Protein AF-A0A957PKK2-F1 (afdb_monomer_lite)

Radius of gyration: 27.68 Å; chains: 1; bounding box: 103×82×64 Å

Structure (mmCIF, N/CA/C/O backbone):
data_AF-A0A957PKK2-F1
#
_entry.id   AF-A0A957PKK2-F1
#
loop_
_atom_site.group_PDB
_atom_site.id
_atom_site.type_symbol
_atom_site.label_atom_id
_atom_site.label_alt_id
_atom_site.label_comp_id
_atom_site.label_asym_id
_atom_site.label_entity_id
_atom_site.label_seq_id
_atom_site.pdbx_PDB_ins_code
_atom_site.Cartn_x
_atom_site.Cartn_y
_atom_site.Cartn_z
_atom_site.occupancy
_atom_site.B_iso_or_equiv
_atom_site.auth_seq_id
_atom_site.auth_comp_id
_atom_site.auth_asym_id
_atom_site.auth_atom_id
_atom_site.pdbx_PDB_model_num
ATOM 1 N N . MET A 1 1 ? 55.048 -61.280 11.604 1.00 35.53 1 MET A N 1
ATOM 2 C CA . MET A 1 1 ? 55.228 -60.984 10.169 1.00 35.53 1 MET A CA 1
ATOM 3 C C . MET A 1 1 ? 54.405 -59.744 9.847 1.00 35.53 1 MET A C 1
ATOM 5 O O . MET A 1 1 ? 53.198 -59.834 9.978 1.00 35.53 1 MET A O 1
ATOM 9 N N . HIS A 1 2 ? 55.109 -58.644 9.532 1.00 32.00 2 HIS A N 1
ATOM 10 C CA . HIS A 1 2 ? 54.761 -57.448 8.727 1.00 32.00 2 HIS A CA 1
ATOM 11 C C . HIS A 1 2 ? 53.426 -56.716 9.012 1.00 32.00 2 HIS A C 1
ATOM 13 O O . HIS A 1 2 ? 52.369 -57.309 8.870 1.00 32.00 2 HIS A O 1
ATOM 19 N N . SER A 1 3 ? 53.391 -55.484 9.541 1.00 28.92 3 SER A N 1
ATOM 20 C CA . SER A 1 3 ? 53.884 -54.161 9.063 1.00 28.92 3 SER A CA 1
ATOM 21 C C . SER A 1 3 ? 52.891 -53.385 8.172 1.00 28.92 3 SER A C 1
ATOM 23 O O . SER A 1 3 ? 52.389 -53.912 7.189 1.00 28.92 3 SER A O 1
ATOM 25 N N . LEU A 1 4 ? 52.682 -52.121 8.578 1.00 31.67 4 LEU A N 1
ATOM 26 C CA . LEU A 1 4 ? 52.054 -50.933 7.959 1.00 31.67 4 LEU A CA 1
ATOM 27 C C . LEU A 1 4 ? 52.002 -50.851 6.414 1.00 31.67 4 LEU A C 1
ATOM 29 O O . LEU A 1 4 ? 52.986 -51.202 5.773 1.00 31.67 4 LEU A O 1
ATOM 33 N N . LEU A 1 5 ? 50.990 -50.155 5.855 1.00 26.16 5 LEU A N 1
ATOM 34 C CA . LEU A 1 5 ? 51.146 -48.779 5.315 1.00 26.16 5 LEU A CA 1
ATOM 35 C C . LEU A 1 5 ? 49.818 -48.108 4.881 1.00 26.16 5 LEU A C 1
ATOM 37 O O . LEU A 1 5 ? 48.880 -48.760 4.437 1.00 26.16 5 LEU A O 1
ATOM 41 N N . ILE A 1 6 ? 49.803 -46.779 5.013 1.00 37.84 6 ILE A N 1
ATOM 42 C CA . ILE A 1 6 ? 48.786 -45.786 4.621 1.00 37.84 6 ILE A CA 1
ATOM 43 C C . ILE A 1 6 ? 48.971 -45.390 3.143 1.00 37.84 6 ILE A C 1
ATOM 45 O O . ILE A 1 6 ? 50.116 -45.240 2.723 1.00 37.84 6 ILE A O 1
ATOM 49 N N . ALA A 1 7 ? 47.887 -45.093 2.407 1.00 28.16 7 ALA A N 1
ATOM 50 C CA . ALA A 1 7 ? 47.898 -44.110 1.310 1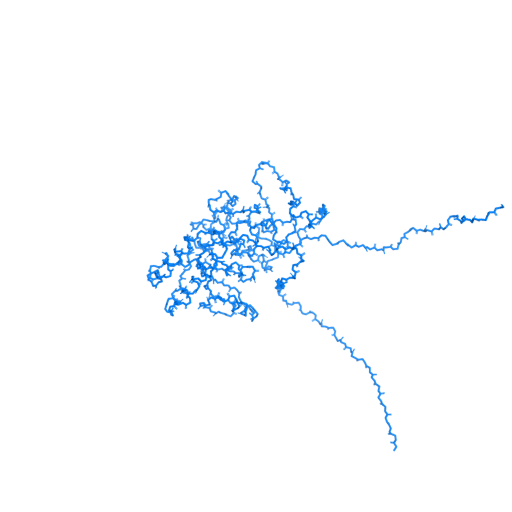.00 28.16 7 ALA A CA 1
ATOM 51 C C . ALA A 1 7 ? 46.483 -43.575 0.985 1.00 28.16 7 ALA A C 1
ATOM 53 O O . ALA A 1 7 ? 45.563 -44.343 0.713 1.00 28.16 7 ALA A O 1
ATOM 54 N N . SER A 1 8 ? 46.344 -42.247 1.024 1.00 29.45 8 SER A N 1
ATOM 55 C CA . SER A 1 8 ? 45.223 -41.414 0.553 1.00 29.45 8 SER A CA 1
ATOM 56 C C . SER A 1 8 ? 44.904 -41.607 -0.939 1.00 29.45 8 SER A C 1
ATOM 58 O O . SER A 1 8 ? 45.832 -41.936 -1.668 1.00 29.45 8 SER A O 1
ATOM 60 N N . LEU A 1 9 ? 43.673 -41.299 -1.405 1.00 28.12 9 LEU A N 1
ATOM 61 C CA . LEU A 1 9 ? 43.365 -40.217 -2.381 1.00 28.12 9 LEU A CA 1
ATOM 62 C C . LEU A 1 9 ? 41.889 -40.204 -2.878 1.00 28.12 9 LEU A C 1
ATOM 64 O O . LEU A 1 9 ? 41.298 -41.250 -3.116 1.00 28.12 9 LEU A O 1
ATOM 68 N N . LEU A 1 10 ? 41.405 -38.976 -3.135 1.00 29.47 10 LEU A N 1
ATOM 69 C CA . LEU A 1 10 ? 40.273 -38.507 -3.969 1.00 29.47 10 LEU A CA 1
ATOM 70 C C . LEU A 1 10 ? 38.814 -38.654 -3.486 1.00 29.47 10 LEU A C 1
ATOM 72 O O . LEU A 1 10 ? 38.112 -39.616 -3.784 1.00 29.47 10 LEU A O 1
ATOM 76 N N . LEU A 1 11 ? 38.322 -37.560 -2.888 1.00 34.09 11 LEU A N 1
ATOM 77 C CA . LEU A 1 11 ? 36.929 -37.117 -2.993 1.00 34.09 11 LEU A CA 1
ATOM 78 C C . LEU A 1 11 ? 36.632 -36.691 -4.442 1.00 34.09 11 LEU A C 1
ATOM 80 O O . LEU A 1 11 ? 37.219 -35.729 -4.933 1.00 34.09 11 LEU A O 1
ATOM 84 N N . GLY A 1 12 ? 35.702 -37.383 -5.098 1.00 29.92 12 GLY A N 1
ATOM 85 C CA . GLY A 1 12 ? 35.006 -36.892 -6.286 1.00 29.92 12 GLY A CA 1
ATOM 86 C C . GLY A 1 12 ? 33.623 -36.393 -5.879 1.00 29.92 12 GLY A C 1
ATOM 87 O O . GLY A 1 12 ? 32.796 -37.177 -5.418 1.00 29.92 12 GLY A O 1
ATOM 88 N N . VAL A 1 13 ? 33.390 -35.090 -6.011 1.00 35.25 13 VAL A N 1
ATOM 89 C CA . VAL A 1 13 ? 32.077 -34.460 -5.832 1.00 35.25 13 VAL A CA 1
ATOM 90 C C . VAL A 1 13 ? 31.257 -34.734 -7.095 1.00 35.25 13 VAL A C 1
ATOM 92 O O . VAL A 1 13 ? 31.684 -34.388 -8.194 1.00 35.25 13 VAL A O 1
ATOM 95 N N . LEU A 1 14 ? 30.101 -35.386 -6.951 1.00 33.25 14 LEU A N 1
ATOM 96 C CA . LEU A 1 14 ? 29.097 -35.473 -8.015 1.00 33.25 14 LEU A CA 1
ATOM 97 C C . LEU A 1 14 ? 28.474 -34.078 -8.213 1.00 33.25 14 LEU A C 1
ATOM 99 O O . LEU A 1 14 ? 28.155 -33.433 -7.212 1.00 33.25 14 LEU A O 1
ATOM 103 N N . PRO A 1 15 ? 28.288 -33.591 -9.454 1.00 32.66 15 PRO A N 1
ATOM 104 C CA . PRO A 1 15 ? 27.630 -32.310 -9.677 1.00 32.66 15 PRO A CA 1
ATOM 105 C C . PRO A 1 15 ? 26.156 -32.406 -9.249 1.00 32.66 15 PRO A C 1
ATOM 107 O O . PRO A 1 15 ? 25.509 -33.417 -9.545 1.00 32.66 15 PRO A O 1
ATOM 110 N N . PRO A 1 16 ? 25.593 -31.390 -8.572 1.00 35.94 16 PRO A N 1
ATOM 111 C CA . PRO A 1 16 ? 24.165 -31.355 -8.324 1.00 35.94 16 PRO A CA 1
ATOM 112 C C . PRO A 1 16 ? 23.438 -31.173 -9.659 1.00 35.94 16 PRO A C 1
ATOM 114 O O . PRO A 1 16 ? 23.636 -30.200 -10.384 1.00 35.94 16 PRO A O 1
ATOM 117 N N . THR A 1 17 ? 22.593 -32.143 -9.987 1.00 28.83 17 THR A N 1
ATOM 118 C CA . THR A 1 17 ? 21.529 -32.008 -10.978 1.00 28.83 17 THR A CA 1
ATOM 119 C C . THR A 1 17 ? 20.643 -30.825 -10.592 1.00 28.83 17 THR A C 1
ATOM 121 O O . THR A 1 17 ? 19.978 -30.880 -9.557 1.00 28.83 17 THR A O 1
ATOM 124 N N . LEU A 1 18 ? 20.639 -29.770 -11.412 1.00 27.19 18 LEU A N 1
ATOM 125 C CA . LEU A 1 18 ? 19.700 -28.656 -11.302 1.00 27.19 18 LEU A CA 1
ATOM 126 C C . LEU A 1 18 ? 18.281 -29.188 -11.556 1.00 27.19 18 LEU A C 1
ATOM 128 O O . LEU A 1 18 ? 17.918 -29.488 -12.693 1.00 27.19 18 LEU A O 1
ATOM 132 N N . TYR A 1 19 ? 17.479 -29.308 -10.501 1.00 27.25 19 TYR A N 1
ATOM 133 C CA . TYR A 1 19 ? 16.029 -29.280 -10.641 1.00 27.25 19 TYR A CA 1
ATOM 134 C C . TYR A 1 19 ? 15.617 -27.809 -10.651 1.00 27.25 19 TYR A C 1
ATOM 136 O O . TYR A 1 19 ? 15.718 -27.123 -9.640 1.00 27.25 19 TYR A O 1
ATOM 144 N N . ALA A 1 20 ? 15.209 -27.324 -11.821 1.00 34.00 20 ALA A N 1
ATOM 145 C CA . ALA A 1 20 ? 14.612 -26.010 -11.991 1.00 34.00 20 ALA A CA 1
ATOM 146 C C . ALA A 1 20 ? 13.166 -26.039 -11.478 1.00 34.00 20 ALA A C 1
ATOM 148 O O . ALA A 1 20 ? 12.235 -26.344 -12.218 1.00 34.00 20 ALA A O 1
ATOM 149 N N . GLN A 1 21 ? 12.997 -25.749 -10.198 1.00 39.12 21 GLN A N 1
ATOM 150 C CA . GLN A 1 21 ? 11.814 -25.110 -9.639 1.00 39.12 21 GLN A CA 1
ATOM 151 C C . GLN A 1 21 ? 12.339 -24.262 -8.498 1.00 39.12 21 GLN A C 1
ATOM 153 O O . GLN A 1 21 ? 12.939 -24.827 -7.599 1.00 39.12 21 GLN A O 1
ATOM 158 N N . ASP A 1 22 ? 12.204 -22.945 -8.601 1.00 31.62 22 ASP A N 1
ATOM 159 C CA . ASP A 1 22 ? 11.946 -22.060 -7.469 1.00 31.62 22 ASP A CA 1
ATOM 160 C C . ASP A 1 22 ? 11.809 -20.641 -8.016 1.00 31.62 22 ASP A C 1
ATOM 162 O O . ASP A 1 22 ? 12.650 -20.160 -8.780 1.00 31.62 22 ASP A O 1
ATOM 166 N N . SER A 1 23 ? 10.692 -20.002 -7.672 1.00 32.59 23 SER A N 1
ATOM 167 C CA . SER A 1 23 ? 10.454 -18.582 -7.887 1.00 32.59 23 SER A CA 1
ATOM 168 C C . SER A 1 23 ? 11.692 -17.807 -7.448 1.00 32.59 23 SER A C 1
ATOM 170 O O . SER A 1 23 ? 12.160 -17.975 -6.320 1.00 32.59 23 SER A O 1
ATOM 172 N N . ILE A 1 24 ? 12.243 -16.990 -8.346 1.00 33.03 24 ILE A N 1
ATOM 173 C CA . ILE A 1 24 ? 13.384 -16.129 -8.047 1.00 33.03 24 ILE A CA 1
ATOM 174 C C . ILE A 1 24 ? 12.881 -15.069 -7.064 1.00 33.03 24 ILE A C 1
ATOM 176 O O . ILE A 1 24 ? 12.377 -14.020 -7.452 1.00 33.03 24 ILE A O 1
ATOM 180 N N . TYR A 1 25 ? 12.963 -15.373 -5.771 1.00 39.34 25 TYR A N 1
ATOM 181 C CA . TYR A 1 25 ? 12.842 -14.369 -4.731 1.00 39.34 25 TYR A CA 1
ATOM 182 C C . TYR A 1 25 ? 14.097 -13.511 -4.811 1.00 39.34 25 TYR A C 1
ATOM 184 O O . TYR A 1 25 ? 15.204 -13.998 -4.561 1.00 39.34 25 TYR A O 1
ATOM 192 N N . LEU A 1 26 ? 13.917 -12.242 -5.181 1.00 37.19 26 LEU A N 1
ATOM 193 C CA . LEU A 1 26 ? 14.954 -11.230 -5.031 1.00 37.19 26 LEU A CA 1
ATOM 194 C C . LEU A 1 26 ? 15.479 -11.316 -3.588 1.00 37.19 26 LEU A C 1
ATOM 196 O O . LEU A 1 26 ? 14.674 -11.345 -2.647 1.00 37.19 26 LEU A O 1
ATOM 200 N N . PRO A 1 27 ? 16.802 -11.444 -3.383 1.00 30.73 27 PRO A N 1
ATOM 201 C CA . PRO A 1 27 ? 17.352 -11.472 -2.042 1.00 30.73 27 PRO A CA 1
ATOM 202 C C . PRO A 1 27 ? 16.942 -10.192 -1.318 1.00 30.73 27 PRO A C 1
ATOM 204 O O . PRO A 1 27 ? 16.875 -9.118 -1.915 1.00 30.73 27 PRO A O 1
ATOM 207 N N . LEU A 1 28 ? 16.681 -10.324 -0.016 1.00 33.22 28 LEU A N 1
ATOM 208 C CA . LEU A 1 28 ? 16.534 -9.196 0.894 1.00 33.22 28 LEU A CA 1
ATOM 209 C C . LEU A 1 28 ? 17.626 -8.172 0.554 1.00 33.22 28 LEU A C 1
ATOM 211 O O . LEU A 1 28 ? 18.804 -8.547 0.546 1.00 33.22 28 LEU A O 1
ATOM 215 N N . ILE A 1 29 ? 17.256 -6.915 0.289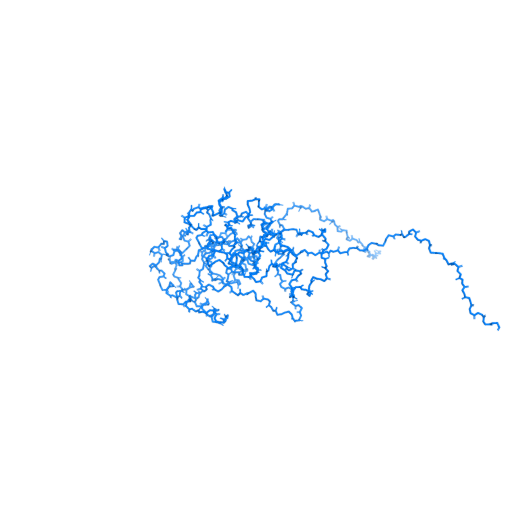 1.00 35.66 29 ILE A N 1
ATOM 216 C CA . ILE A 1 29 ? 18.213 -5.807 0.215 1.00 35.66 29 ILE A CA 1
ATOM 217 C C . ILE A 1 29 ? 18.796 -5.662 1.626 1.00 35.66 29 ILE A C 1
ATOM 219 O O . ILE A 1 29 ? 18.345 -4.873 2.453 1.00 35.66 29 ILE A O 1
ATOM 223 N N . SER A 1 30 ? 19.773 -6.509 1.948 1.00 29.23 30 SER A N 1
ATOM 224 C CA . SER A 1 30 ? 20.693 -6.295 3.046 1.00 29.23 30 SER A CA 1
ATOM 225 C C . SER A 1 30 ? 21.423 -5.033 2.655 1.00 29.23 30 SER A C 1
ATOM 227 O O . SER A 1 30 ? 22.260 -5.096 1.758 1.00 29.23 30 SER A O 1
ATOM 229 N N . GLY A 1 31 ? 21.059 -3.909 3.276 1.00 31.20 31 GLY A N 1
ATOM 230 C CA . GLY A 1 31 ? 21.722 -2.630 3.076 1.00 31.20 31 GLY A CA 1
ATOM 231 C C . GLY A 1 31 ? 23.227 -2.847 3.104 1.00 31.20 31 GLY A C 1
ATOM 232 O O . GLY A 1 31 ? 23.813 -3.066 4.165 1.00 31.20 31 GLY A O 1
ATOM 233 N N . GLY A 1 32 ? 23.836 -2.868 1.917 1.00 27.14 32 GLY A N 1
ATOM 234 C CA . GLY A 1 32 ? 25.273 -2.770 1.795 1.00 27.14 32 GLY A CA 1
ATOM 235 C C . GLY A 1 32 ? 25.657 -1.490 2.510 1.00 27.14 32 GLY A C 1
ATOM 236 O O . GLY A 1 32 ? 24.948 -0.489 2.401 1.00 27.14 32 GLY A O 1
ATOM 237 N N . SER A 1 33 ? 26.720 -1.541 3.307 1.00 30.59 33 SER A N 1
ATOM 238 C CA . SER A 1 33 ? 27.260 -0.363 3.972 1.00 30.59 33 SER A CA 1
ATOM 239 C C . SER A 1 33 ? 27.349 0.757 2.941 1.00 30.59 33 SER A C 1
ATOM 241 O O . SER A 1 33 ? 28.121 0.636 1.987 1.00 30.59 33 SER A O 1
ATOM 243 N N . ALA A 1 34 ? 26.533 1.802 3.102 1.00 33.91 34 ALA A N 1
ATOM 244 C CA . ALA A 1 34 ? 26.607 2.965 2.237 1.00 33.91 34 ALA A CA 1
ATOM 245 C C . ALA A 1 34 ? 28.075 3.429 2.216 1.00 33.91 34 ALA A C 1
ATOM 247 O O . ALA A 1 34 ? 28.702 3.486 3.286 1.00 33.91 34 ALA A O 1
ATOM 248 N N . PRO A 1 35 ? 28.672 3.687 1.040 1.00 37.72 35 PRO A N 1
ATOM 249 C CA . PRO A 1 35 ? 30.002 4.272 0.991 1.00 37.72 35 PRO A CA 1
ATOM 250 C C . PRO A 1 35 ? 30.011 5.529 1.870 1.00 37.72 35 PRO A C 1
ATOM 252 O O . PRO A 1 35 ? 29.075 6.329 1.834 1.00 37.72 35 PRO A O 1
ATOM 255 N N . GLN A 1 36 ? 31.033 5.662 2.723 1.00 29.30 36 GLN A N 1
ATOM 256 C CA . GLN A 1 36 ? 31.134 6.780 3.663 1.00 29.30 36 GLN A CA 1
ATOM 257 C C . GLN A 1 36 ? 30.995 8.108 2.908 1.00 29.30 36 GLN A C 1
ATOM 259 O O . GLN A 1 36 ? 31.852 8.439 2.092 1.00 29.30 36 GLN A O 1
ATOM 264 N N . GLY A 1 37 ? 29.923 8.852 3.191 1.00 31.98 37 GLY A N 1
ATOM 265 C CA . GLY A 1 37 ? 29.624 10.141 2.560 1.00 31.98 37 GLY A CA 1
ATOM 266 C C . GLY A 1 37 ? 28.291 10.211 1.810 1.00 31.98 37 GLY A C 1
ATOM 267 O O . GLY A 1 37 ? 27.899 11.308 1.432 1.00 31.98 37 GLY A O 1
ATOM 268 N N . VAL A 1 38 ? 27.582 9.093 1.628 1.00 37.00 38 VAL A N 1
ATOM 269 C CA . VAL A 1 38 ? 26.181 9.108 1.178 1.00 37.00 38 VAL A CA 1
ATOM 270 C C . VAL A 1 38 ? 25.307 9.149 2.429 1.00 37.00 38 VAL A C 1
ATOM 272 O O . VAL A 1 38 ? 25.330 8.206 3.224 1.00 37.00 38 VAL A O 1
ATOM 275 N N . GLU A 1 39 ? 24.610 10.265 2.659 1.00 31.98 39 GLU A N 1
ATOM 276 C CA . GLU A 1 39 ? 23.598 10.330 3.718 1.00 31.98 39 GLU A CA 1
ATOM 277 C C . GLU A 1 39 ? 22.588 9.189 3.510 1.00 31.98 39 GLU A C 1
ATOM 279 O O . GLU A 1 39 ? 22.290 8.861 2.358 1.00 31.98 39 GLU A O 1
ATOM 284 N N . PRO A 1 40 ? 22.091 8.534 4.578 1.00 37.38 40 PRO A N 1
ATOM 285 C CA . PRO A 1 40 ? 21.003 7.580 4.422 1.00 37.38 40 PRO A CA 1
ATOM 286 C C . PRO A 1 40 ? 19.870 8.303 3.702 1.00 37.38 40 PRO A C 1
ATOM 288 O O . PRO A 1 40 ? 19.382 9.319 4.188 1.00 37.38 40 PRO A O 1
ATOM 291 N N . GLU A 1 41 ? 19.520 7.823 2.513 1.00 46.72 41 GLU A N 1
ATOM 292 C CA . GLU A 1 41 ? 18.489 8.461 1.711 1.00 46.72 41 GLU A CA 1
ATOM 293 C C . GLU A 1 41 ? 17.164 8.334 2.438 1.00 46.72 41 GLU A C 1
ATOM 295 O O . GLU A 1 41 ? 16.550 7.270 2.478 1.00 46.72 41 GLU A O 1
ATOM 300 N N . THR A 1 42 ? 16.752 9.422 3.070 1.00 42.75 42 THR A N 1
ATOM 301 C CA . THR A 1 42 ? 15.393 9.573 3.544 1.00 42.75 42 THR A CA 1
ATOM 302 C C . THR A 1 42 ? 14.581 9.986 2.328 1.00 42.75 42 THR A C 1
ATOM 304 O O . THR A 1 42 ? 14.597 11.161 1.957 1.00 42.75 42 THR A O 1
ATOM 307 N N . SER A 1 43 ? 13.889 9.036 1.695 1.00 48.66 43 SER A N 1
ATOM 308 C CA . SER A 1 43 ? 12.651 9.378 0.989 1.00 48.66 43 SER A CA 1
ATOM 309 C C . SER A 1 43 ? 11.842 10.292 1.916 1.00 48.66 43 SER A C 1
ATOM 311 O O . SER A 1 43 ? 11.824 10.021 3.128 1.00 48.66 43 SER A O 1
ATOM 313 N N . PRO A 1 44 ? 11.249 11.394 1.425 1.00 53.59 44 PRO A N 1
ATOM 314 C CA . PRO A 1 44 ? 10.400 12.212 2.275 1.00 53.59 44 PRO A CA 1
ATOM 315 C C . PRO A 1 44 ? 9.354 11.284 2.911 1.00 53.59 44 PRO A C 1
ATOM 317 O O . PRO A 1 44 ? 8.713 10.513 2.196 1.00 53.59 44 PRO A O 1
ATOM 320 N N . PRO A 1 45 ? 9.242 11.247 4.251 1.00 59.56 45 PRO A N 1
ATOM 321 C CA . PRO A 1 45 ? 8.326 10.322 4.887 1.00 59.56 45 PRO A CA 1
ATOM 322 C C . PRO A 1 45 ? 6.909 10.670 4.436 1.00 59.56 45 PRO A C 1
ATOM 324 O O . PRO A 1 45 ? 6.472 11.816 4.559 1.00 59.56 45 PRO A O 1
ATOM 327 N N . VAL A 1 46 ? 6.184 9.675 3.929 1.00 70.31 46 VAL A N 1
ATOM 328 C CA . VAL A 1 46 ? 4.734 9.771 3.785 1.00 70.31 46 VAL A CA 1
ATOM 329 C C . VAL A 1 46 ? 4.164 9.802 5.198 1.00 70.31 46 VAL A C 1
ATOM 331 O O . VAL A 1 46 ? 4.075 8.776 5.866 1.00 70.31 46 VAL A O 1
ATOM 334 N N . VAL A 1 47 ? 3.861 11.007 5.688 1.00 80.81 47 VAL A N 1
ATOM 335 C CA . VAL A 1 47 ? 3.333 11.221 7.039 1.00 80.81 47 VAL A CA 1
ATOM 336 C C . VAL A 1 47 ? 1.817 11.324 6.965 1.00 80.81 47 VAL A C 1
ATOM 338 O O . VAL A 1 47 ? 1.265 12.400 6.728 1.00 80.81 47 VAL A O 1
ATOM 341 N N . LEU A 1 48 ? 1.145 10.201 7.209 1.00 86.62 48 LEU A N 1
ATOM 342 C CA . LEU A 1 48 ? -0.311 10.161 7.358 1.00 86.62 48 LEU A CA 1
ATOM 343 C C . LEU A 1 48 ? -0.730 10.229 8.827 1.00 86.62 48 LEU A C 1
ATOM 345 O O . LEU A 1 48 ? -1.816 10.724 9.115 1.00 86.62 48 LEU A O 1
ATOM 349 N N . ASN A 1 49 ? 0.124 9.788 9.762 1.00 90.38 49 ASN A N 1
ATOM 350 C CA . ASN A 1 49 ? -0.182 9.728 11.197 1.00 90.38 49 ASN A CA 1
ATOM 351 C C . ASN A 1 49 ? -1.501 8.983 11.487 1.00 90.38 49 ASN A C 1
ATOM 353 O O . ASN A 1 49 ? -2.347 9.471 12.245 1.00 90.38 49 ASN A O 1
ATOM 357 N N . THR A 1 50 ? -1.668 7.803 10.889 1.00 94.38 50 THR A N 1
ATOM 358 C CA . THR A 1 50 ? -2.902 7.005 10.962 1.00 94.38 50 THR A CA 1
ATOM 359 C C . THR A 1 50 ? -2.612 5.548 11.346 1.00 94.38 50 THR A C 1
ATOM 361 O O . THR A 1 50 ? -1.466 5.164 11.577 1.00 94.38 50 THR A O 1
ATOM 364 N N . LEU A 1 51 ? -3.662 4.733 11.469 1.00 97.75 51 LEU A N 1
ATOM 365 C CA . LEU A 1 51 ? -3.563 3.284 11.614 1.00 97.75 51 LEU A CA 1
ATOM 366 C C . LEU A 1 51 ? -4.282 2.611 10.455 1.00 97.75 51 LEU A C 1
ATOM 368 O O . LEU A 1 51 ? -5.450 2.890 10.187 1.00 97.75 51 LEU A O 1
ATOM 372 N N . LEU A 1 52 ? -3.600 1.664 9.827 1.00 98.19 52 LEU A N 1
ATOM 373 C CA . LEU A 1 52 ? -4.094 0.920 8.686 1.00 98.19 52 LEU A CA 1
ATOM 374 C C . LEU A 1 52 ? -4.180 -0.557 9.028 1.00 98.19 52 LEU A C 1
ATOM 376 O O . LEU A 1 52 ? -3.254 -1.154 9.579 1.00 98.19 52 LEU A O 1
ATOM 380 N N . ARG A 1 53 ? -5.308 -1.162 8.682 1.00 98.50 53 ARG A N 1
ATOM 381 C CA . ARG A 1 53 ? -5.450 -2.607 8.634 1.00 98.50 53 ARG A CA 1
ATOM 382 C C . ARG A 1 53 ? -5.149 -3.052 7.213 1.00 98.50 53 ARG A C 1
ATOM 384 O O . ARG A 1 53 ? -5.834 -2.619 6.297 1.00 98.50 53 ARG A O 1
ATOM 391 N N . THR A 1 54 ? -4.185 -3.944 7.041 1.00 98.56 54 THR A N 1
ATOM 392 C CA . THR A 1 54 ? -3.805 -4.470 5.726 1.00 98.56 54 THR A CA 1
ATOM 393 C C . THR A 1 54 ? -3.564 -5.971 5.786 1.00 98.56 54 THR A C 1
ATOM 395 O O . THR A 1 54 ? -3.162 -6.516 6.823 1.00 98.56 54 THR A O 1
ATOM 398 N N . ARG A 1 55 ? -3.804 -6.654 4.670 1.00 98.31 55 ARG A N 1
ATOM 399 C CA . ARG A 1 55 ? -3.399 -8.038 4.462 1.00 98.31 55 ARG A CA 1
ATOM 400 C C . ARG A 1 55 ? -2.042 -8.070 3.775 1.00 98.31 55 ARG A C 1
ATOM 402 O O . ARG A 1 55 ? -1.849 -7.475 2.722 1.00 98.31 55 ARG A O 1
ATOM 409 N N . VAL A 1 56 ? -1.118 -8.832 4.347 1.00 98.00 56 VAL A N 1
ATOM 410 C CA . VAL A 1 56 ? 0.225 -9.041 3.803 1.00 98.00 56 VAL A CA 1
ATOM 411 C C . VAL A 1 56 ? 0.476 -10.503 3.465 1.00 98.00 56 VAL A C 1
ATOM 413 O O . VAL A 1 56 ? -0.022 -11.413 4.133 1.00 98.00 56 VAL A O 1
ATOM 416 N N . THR A 1 57 ? 1.298 -10.733 2.448 1.00 95.62 57 THR A N 1
ATOM 417 C CA . THR A 1 57 ? 1.779 -12.050 2.029 1.00 95.62 57 THR A CA 1
ATOM 418 C C . THR A 1 57 ? 2.968 -12.482 2.888 1.00 95.62 57 THR A C 1
ATOM 420 O O . THR A 1 57 ? 3.985 -11.795 2.960 1.00 95.62 57 THR A O 1
ATOM 423 N N . VAL A 1 58 ? 2.874 -13.654 3.520 1.00 95.56 58 VAL A N 1
ATOM 424 C CA . VAL A 1 58 ? 3.899 -14.178 4.438 1.00 95.56 58 VAL A CA 1
ATOM 425 C C . VAL A 1 58 ? 4.069 -15.672 4.197 1.00 95.56 58 VAL A C 1
ATOM 427 O O . VAL A 1 58 ? 3.271 -16.468 4.668 1.00 95.56 58 VAL A O 1
ATOM 430 N N . ARG A 1 59 ? 5.099 -16.075 3.451 1.00 92.31 59 ARG A N 1
ATOM 431 C CA . ARG A 1 59 ? 5.278 -17.461 2.971 1.00 92.31 59 ARG A CA 1
ATOM 432 C C . ARG A 1 59 ? 6.412 -18.209 3.666 1.00 92.31 59 ARG A C 1
ATOM 434 O O . ARG A 1 59 ? 6.512 -19.426 3.556 1.00 92.31 59 ARG A O 1
ATOM 441 N N . THR A 1 60 ? 7.297 -17.497 4.363 1.00 93.38 60 THR A N 1
ATOM 442 C CA . THR A 1 60 ? 8.504 -18.080 4.966 1.00 93.38 60 THR A CA 1
ATOM 443 C C . THR A 1 60 ? 8.632 -17.745 6.448 1.00 93.38 60 THR A C 1
ATOM 445 O O . THR A 1 60 ? 8.179 -16.703 6.921 1.00 93.38 60 THR A O 1
ATOM 448 N N . THR A 1 61 ? 9.333 -18.595 7.202 1.00 94.12 61 THR A N 1
ATOM 449 C CA . THR A 1 61 ? 9.663 -18.323 8.612 1.00 94.12 61 THR A CA 1
ATOM 450 C C . THR A 1 61 ? 10.469 -17.031 8.781 1.00 94.12 61 THR A C 1
ATOM 452 O O . THR A 1 61 ? 10.287 -16.319 9.766 1.00 94.12 61 THR A O 1
ATOM 455 N N . ALA A 1 62 ? 11.333 -16.692 7.818 1.00 94.25 62 ALA A N 1
ATOM 456 C CA . ALA A 1 62 ? 12.102 -15.450 7.844 1.00 94.25 62 ALA A CA 1
ATOM 457 C C . ALA A 1 62 ? 11.201 -14.208 7.722 1.00 94.25 62 ALA A C 1
ATOM 459 O O . ALA A 1 62 ? 11.431 -13.212 8.412 1.00 94.25 62 ALA A O 1
ATOM 460 N N . GLN A 1 63 ? 10.144 -14.273 6.906 1.00 94.81 63 GLN A N 1
ATOM 461 C CA . GLN A 1 63 ? 9.149 -13.203 6.816 1.00 94.81 63 GLN A CA 1
ATOM 462 C C . GLN A 1 63 ? 8.360 -13.065 8.127 1.00 94.81 63 GLN A C 1
ATOM 464 O O . GLN A 1 63 ? 8.233 -11.955 8.633 1.00 94.81 63 GLN A O 1
ATOM 469 N N . TRP A 1 64 ? 7.960 -14.172 8.764 1.00 94.44 64 TRP A N 1
ATOM 470 C CA . TRP A 1 64 ? 7.338 -14.132 10.098 1.00 94.44 64 TRP A CA 1
ATOM 471 C C . TRP A 1 64 ? 8.235 -13.485 11.161 1.00 94.44 64 TRP A C 1
ATOM 473 O O . TRP A 1 64 ? 7.782 -12.657 11.949 1.00 94.44 64 TRP A O 1
ATOM 483 N N . GLN A 1 65 ? 9.530 -13.811 11.168 1.00 94.94 65 GLN A N 1
ATOM 484 C CA . GLN A 1 65 ? 10.494 -13.164 12.063 1.00 94.94 65 GLN A CA 1
ATOM 485 C C . GLN A 1 65 ? 10.674 -11.675 11.750 1.00 94.94 65 GLN A C 1
ATOM 487 O O . GLN A 1 65 ? 10.953 -10.892 12.654 1.00 94.94 65 GLN A O 1
ATOM 492 N N . THR A 1 66 ? 10.539 -11.283 10.484 1.00 95.50 66 THR A N 1
ATOM 493 C CA . THR A 1 66 ? 10.618 -9.880 10.066 1.00 95.50 66 THR A CA 1
ATOM 494 C C . THR A 1 66 ? 9.408 -9.099 10.560 1.00 95.50 66 THR A C 1
ATOM 496 O O . THR A 1 66 ? 9.609 -8.067 11.188 1.00 95.50 66 THR A O 1
ATOM 499 N N . LEU A 1 67 ? 8.186 -9.629 10.415 1.00 95.25 67 LEU A N 1
ATOM 500 C CA . LEU A 1 67 ? 6.985 -9.018 11.002 1.00 95.25 67 LEU A CA 1
ATOM 501 C C . LEU A 1 67 ? 7.120 -8.827 12.517 1.00 95.25 67 LEU A C 1
ATOM 503 O O . LEU A 1 67 ? 6.818 -7.757 13.036 1.00 95.25 67 LEU A O 1
ATOM 507 N N . ALA A 1 68 ? 7.648 -9.831 13.224 1.00 93.69 68 ALA A N 1
ATOM 508 C CA . ALA A 1 68 ? 7.890 -9.727 14.661 1.00 93.69 68 ALA A CA 1
ATOM 509 C C . ALA A 1 68 ? 8.927 -8.644 15.021 1.00 93.69 68 ALA A C 1
ATOM 511 O O . ALA A 1 68 ? 8.806 -8.015 16.067 1.00 93.69 68 ALA A O 1
ATOM 512 N N . ARG A 1 69 ? 9.940 -8.411 14.172 1.00 96.00 69 ARG A N 1
ATOM 513 C CA . ARG A 1 69 ? 10.927 -7.330 14.362 1.00 96.00 69 ARG A CA 1
ATOM 514 C C . ARG A 1 69 ? 10.370 -5.946 14.043 1.00 96.00 69 ARG A C 1
ATOM 516 O O . ARG A 1 69 ? 10.787 -4.993 14.688 1.00 96.00 69 ARG A O 1
ATOM 523 N N . LEU A 1 70 ? 9.465 -5.853 13.069 1.00 94.12 70 LEU A N 1
ATOM 524 C CA . LEU A 1 70 ? 8.738 -4.622 12.751 1.00 94.12 70 LEU A CA 1
ATOM 525 C C . LEU A 1 70 ? 7.693 -4.272 13.820 1.00 94.12 70 LEU A C 1
ATOM 527 O O . LEU A 1 70 ? 7.164 -3.168 13.802 1.00 94.12 70 LEU A O 1
ATOM 531 N N . ASP A 1 71 ? 7.414 -5.187 14.758 1.00 94.38 71 ASP A N 1
ATOM 532 C CA . ASP A 1 71 ? 6.511 -4.976 15.897 1.00 94.38 71 ASP A CA 1
ATOM 533 C C . ASP A 1 71 ? 5.082 -4.577 15.467 1.00 94.38 71 ASP A C 1
ATOM 535 O O . ASP A 1 71 ? 4.396 -3.770 16.109 1.00 94.38 71 ASP A O 1
ATOM 539 N N . VAL A 1 72 ? 4.639 -5.159 14.344 1.00 95.44 72 VAL A N 1
ATOM 540 C CA . VAL A 1 72 ? 3.281 -5.003 13.805 1.00 95.44 72 VAL A CA 1
ATOM 541 C C . VAL A 1 72 ? 2.270 -5.755 14.669 1.00 95.44 72 VAL A C 1
ATOM 543 O O . VAL A 1 72 ? 2.561 -6.827 15.213 1.00 95.44 72 VAL A O 1
ATOM 546 N N . LEU A 1 73 ? 1.046 -5.236 14.777 1.00 96.38 73 LEU A N 1
ATOM 547 C CA . LEU A 1 73 ? -0.012 -5.923 15.511 1.00 96.38 73 LEU A CA 1
ATOM 548 C C . LEU A 1 73 ? -0.724 -6.922 14.593 1.00 96.38 73 LEU A C 1
ATOM 550 O O . LEU A 1 73 ? -1.570 -6.546 13.789 1.00 96.38 73 LEU A O 1
ATOM 554 N N . VAL A 1 74 ? -0.421 -8.211 14.735 1.00 97.06 74 VAL A N 1
ATOM 555 C CA . VAL A 1 74 ? -1.111 -9.272 13.984 1.00 97.06 74 VAL A CA 1
ATOM 556 C C . VAL A 1 74 ? -2.524 -9.475 14.544 1.00 97.06 74 VAL A C 1
ATOM 558 O O . VAL A 1 74 ? -2.689 -9.801 15.721 1.00 97.06 74 VAL A O 1
ATOM 561 N N . LEU A 1 75 ? -3.538 -9.280 13.700 1.00 97.00 75 LEU A N 1
ATOM 562 C CA . LEU A 1 75 ? -4.947 -9.543 14.011 1.00 97.00 75 LEU A CA 1
ATOM 563 C C . LEU A 1 75 ? -5.324 -10.984 13.661 1.00 97.00 75 LEU A C 1
ATOM 565 O O . LEU A 1 75 ? -5.964 -11.665 14.457 1.00 97.00 75 LEU A O 1
ATOM 569 N N . GLU A 1 76 ? -4.880 -11.447 12.494 1.00 97.00 76 GLU A N 1
ATOM 570 C CA . GLU A 1 76 ? -5.137 -12.787 11.975 1.00 97.00 76 GLU A CA 1
ATOM 571 C C . GLU A 1 76 ? -3.863 -13.348 11.340 1.00 97.00 76 GLU A C 1
ATOM 573 O O . GLU A 1 76 ? -3.125 -12.634 10.659 1.00 97.00 76 GLU A O 1
ATOM 578 N N . GLN A 1 77 ? -3.623 -14.643 11.524 1.00 95.62 77 GLN A N 1
ATOM 579 C CA . GLN A 1 77 ? -2.541 -15.369 10.872 1.00 95.62 77 GLN A CA 1
ATOM 580 C C . GLN A 1 77 ? -3.112 -16.557 10.095 1.00 95.62 77 GLN A C 1
ATOM 582 O O . GLN A 1 77 ? -3.896 -17.340 10.625 1.00 95.62 77 GLN A O 1
ATOM 587 N N . SER A 1 78 ? -2.673 -16.702 8.848 1.00 93.88 78 SER A N 1
ATOM 588 C CA . SER A 1 78 ? -2.907 -17.860 7.981 1.00 93.88 78 SER A CA 1
ATOM 589 C C . SER A 1 78 ? -1.569 -18.476 7.554 1.00 93.88 78 SER A C 1
ATOM 591 O O . SER A 1 78 ? -0.505 -17.972 7.913 1.00 93.88 78 SER A O 1
ATOM 593 N N . ASP A 1 79 ? -1.605 -19.552 6.764 1.00 90.06 79 ASP A N 1
ATOM 594 C CA . ASP A 1 79 ? -0.386 -20.240 6.312 1.00 90.06 79 ASP A CA 1
ATOM 595 C C . ASP A 1 79 ? 0.519 -19.342 5.452 1.00 90.06 79 ASP A C 1
ATOM 597 O O . ASP A 1 79 ? 1.735 -19.347 5.632 1.00 90.06 79 ASP A O 1
ATOM 601 N N . ASN A 1 80 ? -0.082 -18.555 4.548 1.00 94.38 80 ASN A N 1
ATOM 602 C CA . ASN A 1 80 ? 0.632 -17.746 3.551 1.00 94.38 80 ASN A CA 1
ATOM 603 C C . ASN A 1 80 ? 0.352 -16.234 3.644 1.00 94.38 80 ASN A C 1
ATOM 605 O O . ASN A 1 80 ? 0.746 -15.476 2.753 1.00 94.38 80 ASN A O 1
ATOM 609 N N . SER A 1 81 ? -0.349 -15.782 4.684 1.00 97.06 81 SER A N 1
ATOM 610 C CA . SER A 1 81 ? -0.729 -14.376 4.849 1.00 97.06 81 SER A CA 1
ATOM 611 C C . SER A 1 81 ? -0.962 -14.003 6.308 1.00 97.06 81 SER A C 1
ATOM 613 O O . SER A 1 81 ? -1.260 -14.863 7.140 1.00 97.06 81 SER A O 1
ATOM 615 N N . ALA A 1 82 ? -0.907 -12.709 6.600 1.00 98.19 82 ALA A N 1
ATOM 616 C CA . ALA A 1 82 ? -1.324 -12.142 7.877 1.00 98.19 82 ALA A CA 1
ATOM 617 C C . ALA A 1 82 ? -2.225 -10.929 7.642 1.00 98.19 82 ALA A C 1
ATOM 619 O O . ALA A 1 82 ? -1.967 -10.143 6.733 1.00 98.19 82 ALA A O 1
ATOM 620 N N . LEU A 1 83 ? -3.248 -10.762 8.477 1.00 98.50 83 LEU A N 1
ATOM 621 C CA . LEU A 1 83 ? -3.959 -9.496 8.610 1.00 98.50 83 LEU A CA 1
ATOM 622 C C . LEU A 1 83 ? -3.320 -8.739 9.769 1.00 98.50 83 LEU A C 1
ATOM 624 O O . LEU A 1 83 ? -3.287 -9.239 10.899 1.00 98.50 83 LEU A O 1
ATOM 628 N N . VAL A 1 84 ? -2.789 -7.557 9.494 1.00 98.44 84 VAL A N 1
ATOM 629 C CA . VAL A 1 84 ? -2.035 -6.760 10.462 1.00 98.44 84 VAL A CA 1
ATOM 630 C C . VAL A 1 84 ? -2.655 -5.381 10.618 1.00 98.44 84 VAL A C 1
ATOM 632 O O . VAL A 1 84 ? -3.268 -4.855 9.693 1.00 98.44 84 VAL A O 1
ATOM 635 N N . LEU A 1 85 ? -2.493 -4.809 11.805 1.00 98.31 85 LEU A N 1
ATOM 636 C CA . LEU A 1 85 ? -2.742 -3.406 12.088 1.00 98.31 85 LEU A CA 1
ATOM 637 C C . LEU A 1 85 ? -1.389 -2.715 12.270 1.00 98.31 85 LEU A C 1
ATOM 639 O O . LEU A 1 85 ? -0.583 -3.132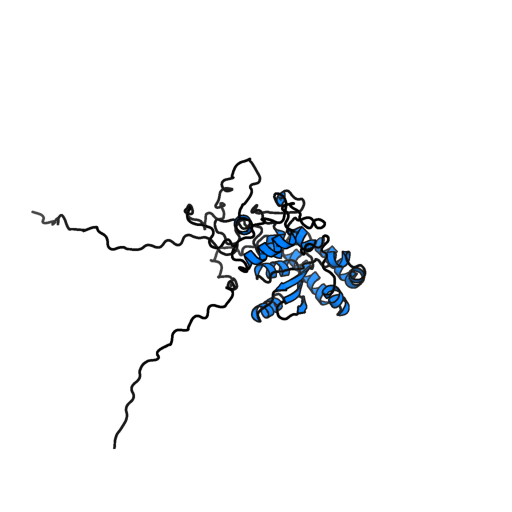 13.110 1.00 98.31 85 LEU A O 1
ATOM 643 N N . VAL A 1 86 ? -1.154 -1.692 11.462 1.00 97.88 86 VAL A N 1
ATOM 644 C CA . VAL A 1 86 ? 0.123 -0.991 11.318 1.00 97.88 86 VAL A CA 1
ATOM 645 C C . VAL A 1 86 ? -0.096 0.514 11.304 1.00 97.88 86 VAL A C 1
ATOM 647 O O . VAL A 1 86 ? -1.206 0.967 11.038 1.00 97.88 86 VAL A O 1
ATOM 650 N N . ASP A 1 87 ? 0.936 1.289 11.608 1.00 96.06 87 ASP A N 1
ATOM 651 C CA . ASP A 1 87 ? 0.956 2.705 11.235 1.00 96.06 87 ASP A CA 1
ATOM 652 C C . ASP A 1 87 ? 1.448 2.893 9.787 1.00 96.06 87 ASP A C 1
ATOM 654 O O . ASP A 1 87 ? 1.800 1.931 9.097 1.00 96.06 87 ASP A O 1
ATOM 658 N N . ASP A 1 88 ? 1.442 4.137 9.316 1.00 92.69 88 ASP A N 1
ATOM 659 C CA . ASP A 1 88 ? 1.878 4.520 7.973 1.00 92.69 88 ASP A CA 1
ATOM 660 C C . ASP A 1 88 ? 3.350 4.176 7.694 1.00 92.69 88 ASP A C 1
ATOM 662 O O . ASP A 1 88 ? 3.670 3.707 6.604 1.00 92.69 88 ASP A O 1
ATOM 666 N N . GLN A 1 89 ? 4.241 4.286 8.684 1.00 92.81 89 GLN A N 1
ATOM 667 C CA . GLN A 1 89 ? 5.652 3.921 8.505 1.00 92.81 89 GLN A CA 1
ATOM 668 C C . GLN A 1 89 ? 5.845 2.412 8.398 1.00 92.81 89 GLN A C 1
ATOM 670 O O . GLN A 1 89 ? 6.585 1.934 7.542 1.00 92.81 89 GLN A O 1
ATOM 675 N N . GLN A 1 90 ? 5.182 1.653 9.266 1.00 96.06 90 GLN A N 1
ATOM 676 C CA . GLN A 1 90 ? 5.209 0.199 9.221 1.00 96.06 90 GLN A CA 1
ATOM 677 C C . GLN A 1 90 ? 4.634 -0.318 7.897 1.00 96.06 90 GLN A C 1
ATOM 679 O O . GLN A 1 90 ? 5.147 -1.302 7.369 1.00 96.06 90 GLN A O 1
ATOM 684 N N . LEU A 1 91 ? 3.606 0.332 7.338 1.00 97.12 91 LEU A N 1
ATOM 685 C CA . LEU A 1 91 ? 3.083 -0.007 6.014 1.00 97.12 91 LEU A CA 1
ATOM 686 C C . LEU A 1 91 ? 4.121 0.239 4.908 1.00 97.12 91 LEU A C 1
ATOM 688 O O . LEU A 1 91 ? 4.368 -0.671 4.117 1.00 97.12 91 LEU A O 1
ATOM 692 N N . THR A 1 92 ? 4.784 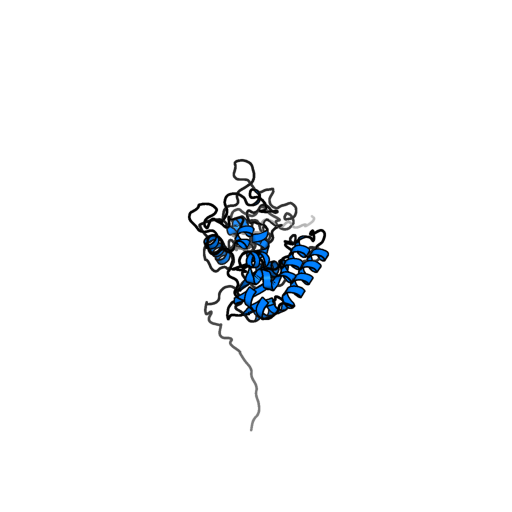1.399 4.907 1.00 94.19 92 THR A N 1
ATOM 693 C CA . THR A 1 92 ? 5.894 1.696 3.984 1.00 94.19 92 THR A CA 1
ATOM 694 C C . THR A 1 92 ? 7.014 0.659 4.096 1.00 94.19 92 THR A C 1
ATOM 696 O O . THR A 1 92 ? 7.491 0.124 3.092 1.00 94.19 92 THR A O 1
ATOM 699 N N . ASP A 1 93 ? 7.403 0.291 5.321 1.00 94.62 93 ASP A N 1
ATOM 700 C CA . ASP A 1 93 ? 8.421 -0.734 5.559 1.00 94.62 93 ASP A CA 1
ATOM 701 C C . ASP A 1 93 ? 7.987 -2.100 5.004 1.00 94.62 93 ASP A C 1
ATOM 703 O O . ASP A 1 93 ? 8.796 -2.822 4.414 1.00 94.62 93 ASP A O 1
ATOM 707 N N . LEU A 1 94 ? 6.712 -2.468 5.163 1.00 96.44 94 LEU A N 1
ATOM 708 C CA . LEU A 1 94 ? 6.150 -3.707 4.621 1.00 96.44 94 LEU A CA 1
ATOM 709 C C . LEU A 1 94 ? 6.140 -3.711 3.089 1.00 96.44 94 LEU A C 1
ATOM 711 O O . LEU A 1 94 ? 6.532 -4.720 2.492 1.00 96.44 94 LEU A O 1
ATOM 715 N N . ALA A 1 95 ? 5.730 -2.610 2.457 1.00 94.94 95 ALA A N 1
ATOM 716 C CA . ALA A 1 95 ? 5.753 -2.454 1.006 1.00 94.94 95 ALA A CA 1
ATOM 717 C C . ALA A 1 95 ? 7.185 -2.601 0.470 1.00 94.94 95 ALA A C 1
ATOM 719 O O . ALA A 1 95 ? 7.457 -3.489 -0.343 1.00 94.94 95 ALA A O 1
ATOM 720 N N . ARG A 1 96 ? 8.138 -1.856 1.045 1.00 92.06 96 ARG A N 1
ATOM 721 C CA . ARG A 1 96 ? 9.572 -1.911 0.708 1.00 92.06 96 ARG A CA 1
ATOM 722 C C . ARG A 1 96 ? 10.182 -3.303 0.890 1.00 92.06 96 ARG A C 1
ATOM 724 O O . ARG A 1 96 ? 11.041 -3.728 0.122 1.00 92.06 96 ARG A O 1
ATOM 731 N N . LEU A 1 97 ? 9.744 -4.040 1.911 1.00 92.50 97 LEU A N 1
ATOM 732 C CA . LEU A 1 97 ? 10.181 -5.414 2.185 1.00 92.50 97 LEU A CA 1
ATOM 733 C C . LEU A 1 97 ? 9.395 -6.477 1.401 1.00 92.50 97 LEU A C 1
ATOM 735 O O . LEU A 1 97 ? 9.577 -7.672 1.649 1.00 92.50 97 LEU A O 1
ATOM 739 N N . ARG A 1 98 ? 8.552 -6.061 0.447 1.00 91.38 98 ARG A N 1
ATOM 740 C CA . ARG A 1 98 ? 7.805 -6.931 -0.472 1.00 91.38 98 ARG A CA 1
ATOM 741 C C . ARG A 1 98 ? 6.865 -7.898 0.243 1.00 91.38 98 ARG A C 1
ATOM 743 O O . ARG A 1 98 ? 6.688 -9.049 -0.154 1.00 91.38 98 ARG A O 1
ATOM 750 N N . PHE A 1 99 ? 6.224 -7.406 1.301 1.00 95.75 99 PHE A N 1
ATOM 751 C CA . PHE A 1 99 ? 5.103 -8.088 1.945 1.00 95.75 99 PHE A CA 1
ATOM 752 C C . PHE A 1 99 ? 3.789 -7.947 1.165 1.00 95.75 99 PHE A C 1
ATOM 754 O O . PHE A 1 99 ? 2.809 -8.587 1.536 1.00 95.75 99 PHE A O 1
ATOM 761 N N . ASN A 1 100 ? 3.776 -7.171 0.074 1.00 94.88 100 ASN A N 1
ATOM 762 C CA . ASN A 1 100 ? 2.641 -6.974 -0.831 1.00 94.88 100 ASN A CA 1
ATOM 763 C C . ASN A 1 100 ? 1.337 -6.648 -0.077 1.00 94.88 100 ASN A C 1
ATOM 765 O O . ASN A 1 100 ? 0.434 -7.489 -0.054 1.00 94.88 100 ASN A O 1
ATOM 769 N N . PRO A 1 101 ? 1.247 -5.465 0.564 1.00 97.31 101 PRO A N 1
ATOM 770 C CA . PRO A 1 101 ? 0.034 -5.025 1.248 1.00 97.31 101 PRO A CA 1
ATOM 771 C C . PRO A 1 101 ? -1.168 -5.033 0.298 1.00 97.31 101 PRO A C 1
ATOM 773 O O . PRO A 1 101 ? -1.044 -4.637 -0.855 1.00 97.31 101 PRO A O 1
ATOM 776 N N . THR A 1 102 ? -2.317 -5.513 0.753 1.00 96.31 102 THR A N 1
ATOM 777 C CA . THR A 1 102 ? -3.577 -5.639 -0.004 1.00 96.31 102 THR A CA 1
ATOM 778 C C . THR A 1 102 ? -4.748 -5.459 0.952 1.00 96.31 102 THR A C 1
ATOM 780 O O . THR A 1 102 ? -4.561 -5.598 2.162 1.00 96.31 102 THR A O 1
ATOM 783 N N . GLU A 1 103 ? -5.952 -5.188 0.438 1.00 96.88 103 GLU A N 1
ATOM 784 C CA . GLU A 1 103 ? -7.151 -5.012 1.276 1.00 96.88 103 GLU A CA 1
ATOM 785 C C . GLU A 1 103 ? -6.926 -3.945 2.365 1.00 96.88 103 GLU A C 1
ATOM 787 O O . GLU A 1 103 ? -7.328 -4.113 3.523 1.00 96.88 103 GLU A O 1
ATOM 792 N N . THR A 1 104 ? -6.179 -2.887 2.030 1.00 98.38 104 THR A N 1
ATOM 793 C CA . THR A 1 104 ? -5.733 -1.935 3.044 1.00 98.38 104 THR A CA 1
ATOM 794 C C . THR A 1 104 ? -6.823 -0.922 3.321 1.00 98.38 104 THR A C 1
ATOM 796 O O . THR A 1 104 ? -7.294 -0.255 2.411 1.00 98.38 104 THR A O 1
ATOM 799 N N . ASN A 1 105 ? -7.196 -0.764 4.585 1.00 98.38 105 ASN A N 1
ATOM 800 C CA . ASN A 1 105 ? -8.108 0.286 5.007 1.00 98.38 105 ASN A CA 1
ATOM 801 C C . ASN A 1 105 ? -7.568 1.028 6.219 1.00 98.38 105 ASN A C 1
ATOM 803 O O . ASN A 1 105 ? -7.031 0.407 7.141 1.00 98.38 105 ASN A O 1
ATOM 807 N N . THR A 1 106 ? -7.789 2.336 6.279 1.00 97.94 106 THR A N 1
ATOM 808 C CA . THR A 1 106 ? -7.601 3.073 7.530 1.00 97.94 106 THR A CA 1
ATOM 809 C C . THR A 1 106 ? -8.660 2.644 8.547 1.00 97.94 106 THR A C 1
ATOM 811 O O . THR A 1 106 ? -9.792 2.275 8.207 1.00 97.94 106 THR A O 1
ATOM 814 N N . VAL A 1 107 ? -8.315 2.680 9.833 1.00 98.12 107 VAL A N 1
ATOM 815 C CA . VAL A 1 107 ? -9.266 2.379 10.917 1.00 98.12 107 VAL A CA 1
ATOM 816 C C . VAL A 1 107 ? -10.459 3.342 10.886 1.00 98.12 107 VAL A C 1
ATOM 818 O O . VAL A 1 107 ? -11.579 2.967 11.236 1.00 98.12 107 VAL A O 1
ATOM 821 N N . GLU A 1 108 ? -10.232 4.577 10.455 1.00 97.62 108 GLU A N 1
ATOM 822 C CA . GLU A 1 108 ? -11.222 5.626 10.273 1.00 97.62 108 GLU A CA 1
ATOM 823 C C . GLU A 1 108 ? -12.216 5.281 9.170 1.00 97.62 108 GLU A C 1
ATOM 825 O O . GLU A 1 108 ? -13.420 5.402 9.408 1.00 97.62 108 GLU A O 1
ATOM 830 N N . THR A 1 109 ? -11.740 4.808 8.016 1.00 97.44 109 THR A N 1
ATOM 831 C CA . THR A 1 109 ? -12.592 4.362 6.906 1.00 97.44 109 THR A CA 1
ATOM 832 C C . THR A 1 109 ? -13.432 3.151 7.326 1.00 97.44 109 THR A C 1
ATOM 834 O O . THR A 1 109 ? -14.656 3.159 7.165 1.00 97.44 109 THR A O 1
ATOM 837 N N . LEU A 1 110 ? -12.834 2.164 8.007 1.00 98.06 110 LEU A N 1
ATOM 838 C CA . LEU A 1 110 ? -13.578 1.018 8.556 1.00 98.06 110 LEU A CA 1
ATOM 839 C C . LEU A 1 110 ? -14.651 1.445 9.569 1.00 98.06 110 LEU A C 1
ATOM 841 O O . LEU A 1 110 ? -15.780 0.952 9.549 1.00 98.06 110 LEU A O 1
ATOM 845 N N . ALA A 1 111 ? -14.324 2.386 10.456 1.00 97.75 111 ALA A N 1
ATOM 846 C CA . ALA A 1 111 ? -15.277 2.929 11.417 1.00 97.75 111 ALA A CA 1
ATOM 847 C C . ALA A 1 111 ? -16.381 3.762 10.743 1.00 97.75 111 ALA A C 1
ATOM 849 O O . ALA A 1 111 ? -17.523 3.766 11.204 1.00 97.75 111 ALA A O 1
ATOM 850 N N . ALA A 1 112 ? -16.075 4.474 9.659 1.00 97.00 112 ALA A N 1
ATOM 851 C CA . ALA A 1 112 ? -17.076 5.215 8.900 1.00 97.00 112 ALA A CA 1
ATOM 852 C C . ALA A 1 112 ? -18.106 4.273 8.251 1.00 97.00 112 ALA A C 1
ATOM 854 O O . ALA A 1 112 ? -19.300 4.590 8.249 1.00 97.00 112 ALA A O 1
ATOM 855 N N . ALA A 1 113 ? -17.660 3.104 7.780 1.00 95.31 113 ALA A N 1
ATOM 856 C CA . ALA A 1 113 ? -18.513 2.070 7.201 1.00 95.31 113 ALA A CA 1
ATOM 857 C C . ALA A 1 113 ? -19.345 1.302 8.252 1.00 95.31 113 ALA A C 1
ATOM 859 O O . ALA A 1 113 ? -20.494 0.940 7.985 1.00 95.31 113 ALA A O 1
ATOM 860 N N . ASP A 1 114 ? -18.822 1.097 9.469 1.00 96.06 114 ASP A N 1
ATOM 861 C CA . ASP A 1 114 ? -19.502 0.357 10.543 1.00 96.06 114 ASP A CA 1
ATOM 862 C C . ASP A 1 114 ? -19.667 1.182 11.834 1.00 96.06 114 ASP A C 1
ATOM 864 O O . ASP A 1 114 ? -18.755 1.356 12.648 1.00 96.06 114 ASP A O 1
ATOM 868 N N . ARG A 1 115 ? -20.909 1.616 12.095 1.00 95.81 115 ARG A N 1
ATOM 869 C CA . ARG A 1 115 ? -21.270 2.385 13.301 1.00 95.81 115 ARG A CA 1
ATOM 870 C C . ARG A 1 115 ? -21.037 1.627 14.609 1.00 95.81 115 ARG A C 1
ATOM 872 O O . ARG A 1 115 ? -20.810 2.266 15.639 1.00 95.81 115 ARG A O 1
ATOM 879 N N . THR A 1 116 ? -21.159 0.301 14.604 1.00 96.69 116 THR A N 1
ATOM 880 C CA . THR A 1 116 ? -20.949 -0.522 15.802 1.00 96.69 116 THR A CA 1
ATOM 881 C C . THR A 1 116 ? -19.468 -0.603 16.138 1.00 96.69 116 THR A C 1
ATOM 883 O O . THR A 1 116 ? -19.094 -0.357 17.290 1.00 96.69 116 THR A O 1
ATOM 886 N N . LEU A 1 117 ? -18.625 -0.809 15.121 1.00 96.88 117 LEU A N 1
ATOM 887 C CA . LEU A 1 117 ? -17.179 -0.697 15.246 1.00 96.88 117 LEU A CA 1
ATOM 888 C C . LEU A 1 117 ? -16.804 0.699 15.751 1.00 96.88 117 LEU A C 1
ATOM 890 O O . LEU A 1 117 ? -16.181 0.795 16.808 1.00 96.88 117 LEU A O 1
ATOM 894 N N . ALA A 1 118 ? -17.262 1.767 15.089 1.00 97.56 118 ALA A N 1
ATOM 895 C CA . ALA A 1 118 ? -16.954 3.148 15.471 1.00 97.56 118 ALA A CA 1
ATOM 896 C C . ALA A 1 118 ? -17.261 3.447 16.942 1.00 97.56 118 ALA A C 1
ATOM 898 O O . ALA A 1 118 ? -16.434 4.020 17.653 1.00 97.56 118 ALA A O 1
ATOM 899 N N . ALA A 1 119 ? -18.434 3.020 17.421 1.00 97.44 119 ALA A N 1
ATOM 900 C CA . ALA A 1 119 ? -18.816 3.185 18.817 1.00 97.44 119 ALA A CA 1
ATOM 901 C C . ALA A 1 119 ? -17.879 2.418 19.766 1.00 97.44 119 ALA A C 1
ATOM 903 O O . ALA A 1 119 ? -17.526 2.930 20.829 1.00 97.44 119 ALA A O 1
ATOM 904 N N . SER A 1 120 ? -17.453 1.211 19.381 1.00 97.38 120 SER A N 1
ATOM 905 C CA . SER A 1 120 ? -16.582 0.365 20.200 1.00 97.38 120 SER A CA 1
ATOM 906 C C . SER A 1 120 ? -15.152 0.902 20.324 1.00 97.38 120 SER A C 1
ATOM 908 O O . SER A 1 120 ? -14.550 0.750 21.386 1.00 97.38 120 SER A O 1
ATOM 910 N N . ILE A 1 121 ? -14.618 1.569 19.294 1.00 97.56 121 ILE A N 1
ATOM 911 C CA . ILE A 1 121 ? -13.238 2.089 19.255 1.00 97.56 121 ILE A CA 1
ATOM 912 C C . ILE A 1 121 ? -13.157 3.621 19.353 1.00 97.56 121 ILE A C 1
ATOM 914 O O . ILE A 1 121 ? -12.130 4.216 19.032 1.00 97.56 121 ILE A O 1
ATOM 918 N N . GLN A 1 122 ? -14.205 4.284 19.847 1.00 97.75 122 GLN A N 1
ATOM 919 C CA . GLN A 1 122 ? -14.270 5.748 19.942 1.00 97.75 122 GLN A CA 1
ATOM 920 C C . GLN A 1 122 ? -13.037 6.415 20.602 1.00 97.75 122 GLN A C 1
ATOM 922 O O . GLN A 1 122 ? -12.602 7.453 20.094 1.00 97.75 122 GLN A O 1
ATOM 927 N N . PRO A 1 123 ? -12.429 5.868 21.681 1.00 97.06 123 PRO A N 1
ATOM 928 C CA . PRO A 1 123 ? -11.204 6.438 22.243 1.00 97.06 123 PRO A CA 1
ATOM 929 C C . PRO A 1 123 ? -10.012 6.399 21.278 1.00 97.06 123 PRO A C 1
ATOM 931 O O . PRO A 1 123 ? -9.219 7.336 21.264 1.00 97.06 123 PRO A O 1
ATOM 934 N N . LEU A 1 124 ? -9.897 5.350 20.456 1.00 97.56 124 LEU A N 1
ATOM 935 C CA . LEU A 1 124 ? -8.855 5.243 19.433 1.00 97.56 124 LEU A CA 1
ATOM 936 C C . LEU A 1 124 ? -9.086 6.273 18.321 1.00 97.56 124 LEU A C 1
ATOM 938 O O . LEU A 1 124 ? -8.167 7.004 17.970 1.00 97.56 124 LEU A O 1
ATOM 942 N N . LEU A 1 125 ? -10.331 6.422 17.853 1.00 97.44 125 LEU A N 1
ATOM 943 C CA . LEU A 1 125 ? -10.696 7.438 16.855 1.00 97.44 125 LEU A CA 1
ATOM 944 C C . LEU A 1 125 ? -10.398 8.868 17.331 1.00 97.44 125 LEU A C 1
ATOM 946 O O . LEU A 1 125 ? -10.083 9.744 16.530 1.00 97.44 125 LEU A O 1
ATOM 950 N N . GLN A 1 126 ? -10.503 9.140 18.634 1.00 96.25 126 GLN A N 1
ATOM 951 C CA . GLN A 1 126 ? -10.106 10.436 19.188 1.00 96.25 126 GLN A CA 1
ATOM 952 C C . GLN A 1 126 ? -8.587 10.652 19.129 1.00 96.25 126 GLN A C 1
ATOM 954 O O . GLN A 1 126 ? -8.154 11.770 18.855 1.00 96.25 126 GLN A O 1
ATOM 959 N N . GLN A 1 127 ? -7.792 9.606 19.364 1.00 96.06 127 GLN A N 1
ATOM 960 C CA . GLN A 1 127 ? -6.333 9.678 19.270 1.00 96.06 127 GLN A CA 1
ATOM 961 C C . GLN A 1 127 ? -5.860 9.831 17.823 1.00 96.06 127 GLN A C 1
ATOM 963 O O . GLN A 1 127 ? -4.993 10.659 17.575 1.00 96.06 127 GLN A O 1
ATOM 968 N N . LEU A 1 128 ? -6.493 9.137 16.874 1.00 96.00 128 LEU A N 1
ATOM 969 C CA . LEU A 1 128 ? -6.238 9.292 15.437 1.00 96.00 128 LEU A CA 1
ATOM 970 C C . LEU A 1 128 ? -6.476 10.735 14.970 1.00 96.00 128 LEU A C 1
ATOM 972 O O . LEU A 1 128 ? -5.589 11.368 14.407 1.00 96.00 128 LEU A O 1
ATOM 976 N N . ARG A 1 129 ? -7.616 11.341 15.336 1.00 93.94 129 ARG A N 1
ATOM 977 C CA . ARG A 1 129 ? -7.876 12.766 15.040 1.00 93.94 129 ARG A CA 1
ATOM 978 C C . ARG A 1 129 ? -6.829 13.707 15.641 1.00 93.94 129 ARG A C 1
ATOM 980 O O . ARG A 1 129 ? -6.514 14.728 15.038 1.00 93.94 129 ARG A O 1
ATOM 987 N N . ALA A 1 130 ? -6.324 13.397 16.836 1.00 91.94 130 ALA A N 1
ATOM 988 C CA . ALA A 1 130 ? -5.259 14.181 17.452 1.00 91.94 130 ALA A CA 1
ATOM 989 C C . ALA A 1 130 ? -3.929 14.007 16.702 1.00 91.94 130 ALA A C 1
ATOM 991 O O . ALA A 1 130 ? -3.234 14.996 16.483 1.00 91.94 130 ALA A O 1
ATOM 992 N N . ALA A 1 131 ? -3.608 12.792 16.257 1.00 91.94 131 ALA A N 1
ATOM 993 C CA . ALA A 1 131 ? -2.413 12.498 15.475 1.00 91.94 131 ALA A CA 1
ATOM 994 C C . ALA A 1 131 ? -2.428 13.204 14.107 1.00 91.94 131 ALA A C 1
ATOM 996 O O . ALA A 1 131 ? -1.442 13.840 13.756 1.00 91.94 131 ALA A O 1
ATOM 997 N N . HIS A 1 132 ? -3.567 13.243 13.406 1.00 89.06 132 HIS A N 1
ATOM 998 C CA . HIS A 1 132 ? -3.714 14.017 12.162 1.00 89.06 132 HIS A CA 1
ATOM 999 C C . HIS A 1 132 ? -3.473 15.524 12.332 1.00 89.06 132 HIS A C 1
ATOM 1001 O O . HIS A 1 132 ? -3.091 16.208 11.388 1.00 89.06 132 HIS A O 1
ATOM 1007 N N . SER A 1 133 ? -3.711 16.073 13.529 1.00 84.19 133 SER A N 1
ATOM 1008 C CA . SER A 1 133 ? -3.465 17.496 13.799 1.00 84.19 133 SER A CA 1
ATOM 1009 C C . SER A 1 133 ? -1.987 17.831 14.025 1.00 84.19 133 SER A C 1
ATOM 1011 O O . SER A 1 133 ? -1.624 19.008 14.091 1.00 84.19 133 SER A O 1
ATOM 1013 N N . VAL A 1 134 ? -1.131 16.811 14.140 1.00 81.81 134 VAL A N 1
ATOM 1014 C CA . VAL A 1 134 ? 0.318 16.969 14.208 1.00 81.81 134 VAL A CA 1
ATOM 1015 C C . VAL A 1 134 ? 0.818 17.279 12.802 1.00 81.81 134 VAL A C 1
ATOM 1017 O O . VAL A 1 134 ? 0.956 16.394 11.965 1.00 81.81 134 VAL A O 1
ATOM 1020 N N . THR A 1 135 ? 1.089 18.554 12.530 1.00 65.31 135 THR A N 1
ATOM 1021 C CA . THR A 1 135 ? 1.752 18.940 11.282 1.00 65.31 135 THR A CA 1
ATOM 1022 C C . THR A 1 135 ? 3.166 18.368 11.288 1.00 65.31 135 THR A C 1
ATOM 1024 O O . THR A 1 135 ? 3.852 18.506 12.303 1.00 65.31 135 THR A O 1
ATOM 1027 N N . ALA A 1 136 ? 3.597 17.761 10.179 1.00 61.75 136 ALA A N 1
ATOM 1028 C CA . ALA A 1 136 ? 4.895 17.102 9.981 1.00 61.75 136 ALA A CA 1
ATOM 1029 C C . ALA A 1 136 ? 6.098 18.078 10.002 1.00 61.75 136 ALA A C 1
ATOM 1031 O O . ALA A 1 136 ? 6.940 18.078 9.113 1.00 61.75 136 ALA A O 1
ATOM 1032 N N . ALA A 1 137 ? 6.167 18.962 11.001 1.00 58.16 137 ALA A N 1
ATOM 1033 C CA . ALA A 1 137 ? 7.210 19.972 11.140 1.00 58.16 137 ALA A CA 1
ATOM 1034 C C . ALA A 1 137 ? 8.592 19.338 11.380 1.00 58.16 137 ALA A C 1
ATOM 1036 O O . ALA A 1 137 ? 9.598 19.930 10.998 1.00 58.16 137 ALA A O 1
ATOM 1037 N N . ASP A 1 138 ? 8.629 18.142 11.980 1.00 73.69 138 ASP A N 1
ATOM 1038 C CA . ASP A 1 138 ? 9.788 17.253 11.996 1.00 73.69 138 ASP A CA 1
ATOM 1039 C C . ASP A 1 138 ? 9.379 15.773 12.166 1.00 73.69 138 ASP A C 1
ATOM 1041 O O . ASP A 1 138 ? 8.311 15.441 12.694 1.00 73.69 138 ASP A O 1
ATOM 1045 N N . GLU A 1 139 ? 10.268 14.878 11.729 1.00 80.06 139 GLU A N 1
ATOM 1046 C CA . GLU A 1 139 ? 10.087 13.419 11.774 1.00 80.06 139 GLU A CA 1
ATOM 1047 C C . GLU A 1 139 ? 9.976 12.878 13.209 1.00 80.06 139 GLU A C 1
ATOM 1049 O O . GLU A 1 139 ? 9.278 11.900 13.475 1.00 80.06 139 GLU A O 1
ATOM 1054 N N . THR A 1 140 ? 10.606 13.548 14.179 1.00 85.12 140 THR A N 1
ATOM 1055 C CA . THR A 1 140 ? 10.585 13.121 15.588 1.00 85.12 140 THR A CA 1
ATOM 1056 C C . THR A 1 140 ? 9.183 13.253 16.187 1.00 85.12 140 THR A C 1
ATOM 1058 O O . THR A 1 140 ? 8.715 12.381 16.929 1.00 85.12 140 THR A O 1
ATOM 1061 N N . THR A 1 141 ? 8.485 14.334 15.850 1.00 87.00 141 THR A N 1
ATOM 1062 C CA . THR A 1 141 ? 7.123 14.601 16.307 1.00 87.00 141 THR A CA 1
ATOM 1063 C C . THR A 1 141 ? 6.143 13.622 15.663 1.00 87.00 141 THR A C 1
ATOM 1065 O O . THR A 1 141 ? 5.333 13.020 16.372 1.00 87.00 141 THR A O 1
ATOM 1068 N N . ALA A 1 142 ? 6.272 13.380 14.354 1.00 85.12 142 ALA A N 1
ATOM 1069 C CA . ALA A 1 142 ? 5.489 12.363 13.654 1.00 85.12 142 ALA A CA 1
ATOM 1070 C C . ALA A 1 142 ? 5.725 10.961 14.248 1.00 85.12 142 ALA A C 1
ATOM 1072 O O . ALA A 1 142 ? 4.780 10.205 14.466 1.00 85.12 142 ALA A O 1
ATOM 1073 N N . ALA A 1 143 ? 6.973 10.605 14.575 1.00 88.19 143 ALA A N 1
ATOM 1074 C CA . ALA A 1 143 ? 7.306 9.299 15.156 1.00 88.19 143 ALA A CA 1
ATOM 1075 C C . ALA A 1 143 ? 6.682 9.122 16.547 1.00 88.19 143 ALA A C 1
ATOM 1077 O O . ALA A 1 143 ? 6.197 8.047 16.900 1.00 88.19 143 ALA A O 1
ATOM 1078 N N . THR A 1 144 ? 6.628 10.201 17.331 1.00 90.69 144 THR A N 1
ATOM 1079 C CA . THR A 1 144 ? 5.976 10.204 18.647 1.00 90.69 144 THR A CA 1
ATOM 1080 C C . THR A 1 144 ? 4.457 10.018 18.532 1.00 90.69 144 THR A C 1
ATOM 1082 O O . THR A 1 144 ? 3.858 9.301 19.344 1.00 90.69 144 THR A O 1
ATOM 1085 N N . ALA A 1 145 ? 3.825 10.631 17.525 1.00 91.94 145 ALA A N 1
ATOM 1086 C CA . ALA A 1 145 ? 2.400 10.457 17.249 1.00 91.94 145 ALA A CA 1
ATOM 1087 C C . ALA A 1 145 ? 2.083 9.005 16.851 1.00 91.94 145 ALA A C 1
ATOM 1089 O O . ALA A 1 145 ? 1.251 8.369 17.502 1.00 91.94 145 ALA A O 1
ATOM 1090 N N . ARG A 1 146 ? 2.824 8.449 15.883 1.00 91.69 146 ARG A N 1
ATOM 1091 C CA . ARG A 1 146 ? 2.738 7.042 15.448 1.00 91.69 146 ARG A CA 1
ATOM 1092 C C . ARG A 1 146 ? 2.911 6.058 16.611 1.00 91.69 146 ARG A C 1
ATOM 1094 O O . ARG A 1 146 ? 2.040 5.228 16.869 1.00 91.69 146 ARG A O 1
ATOM 1101 N N . ALA A 1 147 ? 3.950 6.238 17.430 1.00 92.94 147 ALA A N 1
ATOM 1102 C CA . ALA A 1 147 ? 4.174 5.406 18.615 1.00 92.94 147 ALA A CA 1
ATOM 1103 C C . ALA A 1 147 ? 3.005 5.462 19.619 1.00 92.94 147 ALA A C 1
ATOM 1105 O O . ALA A 1 147 ? 2.664 4.456 20.250 1.00 92.94 147 ALA A O 1
ATOM 1106 N N . SER A 1 148 ? 2.369 6.627 19.775 1.00 94.50 148 SER A N 1
ATOM 1107 C CA . SER A 1 148 ? 1.188 6.778 20.633 1.00 94.50 148 SER A CA 1
ATOM 1108 C C . SER A 1 148 ? -0.014 6.003 20.083 1.00 94.50 148 SER A C 1
ATOM 1110 O O . SER A 1 148 ? -0.686 5.308 20.849 1.00 94.50 148 SER A O 1
ATOM 1112 N N . LEU A 1 149 ? -0.238 6.049 18.766 1.00 95.56 149 LEU A N 1
ATOM 1113 C CA . LEU A 1 149 ? -1.289 5.282 18.093 1.00 95.56 149 LEU A CA 1
ATOM 1114 C C . LEU A 1 149 ? -1.076 3.771 18.229 1.00 95.56 149 LEU A C 1
ATOM 1116 O O . LEU A 1 149 ? -2.003 3.058 18.618 1.00 95.56 149 LEU A O 1
ATOM 1120 N N . LEU A 1 150 ? 0.146 3.280 18.008 1.00 95.00 150 LEU A N 1
ATOM 1121 C CA . LEU A 1 150 ? 0.468 1.859 18.178 1.00 95.00 150 LEU A CA 1
ATOM 1122 C C . LEU A 1 150 ? 0.249 1.385 19.619 1.00 95.00 150 LEU A C 1
ATOM 1124 O O . LEU A 1 150 ? -0.297 0.304 19.854 1.00 95.00 150 LEU A O 1
ATOM 1128 N N . ASN A 1 151 ? 0.613 2.198 20.612 1.00 95.94 151 ASN A N 1
ATOM 1129 C CA . ASN A 1 151 ? 0.339 1.877 22.013 1.00 95.94 151 ASN A CA 1
ATOM 1130 C C . ASN A 1 151 ? -1.168 1.799 22.292 1.00 95.94 151 ASN A C 1
ATOM 1132 O O . ASN A 1 151 ? -1.618 0.873 22.971 1.00 95.94 151 ASN A O 1
ATOM 1136 N N . ALA A 1 152 ? -1.961 2.711 21.730 1.00 96.56 152 ALA A N 1
ATOM 1137 C CA . ALA A 1 152 ? -3.414 2.672 21.841 1.00 96.56 152 ALA A CA 1
ATOM 1138 C C . ALA A 1 152 ? -4.005 1.415 21.190 1.00 96.56 152 ALA A C 1
ATOM 1140 O O . ALA A 1 152 ? -4.796 0.714 21.827 1.00 96.56 152 ALA A O 1
ATOM 1141 N N . ALA A 1 153 ? -3.552 1.070 19.984 1.00 96.38 153 ALA A N 1
ATOM 1142 C CA . ALA A 1 153 ? -3.937 -0.146 19.273 1.00 96.38 153 ALA A CA 1
ATOM 1143 C C . ALA A 1 153 ? -3.626 -1.416 20.086 1.00 96.38 153 ALA A C 1
ATOM 1145 O O . ALA A 1 153 ? -4.440 -2.339 20.184 1.00 96.38 153 ALA A O 1
ATOM 1146 N N . ARG A 1 154 ? -2.478 -1.447 20.769 1.00 95.56 154 ARG A N 1
ATOM 1147 C CA . ARG A 1 154 ? -2.100 -2.556 21.658 1.00 95.56 154 ARG A CA 1
ATOM 1148 C C . ARG A 1 154 ? -2.983 -2.662 22.896 1.00 95.56 154 ARG A C 1
ATOM 1150 O O . ARG A 1 154 ? -3.110 -3.757 23.437 1.00 95.56 154 ARG A O 1
ATOM 1157 N N . THR A 1 155 ? -3.634 -1.589 23.331 1.00 96.56 155 THR A N 1
ATOM 1158 C CA . THR A 1 155 ? -4.562 -1.642 24.475 1.00 96.56 155 THR A CA 1
ATOM 1159 C C . THR A 1 155 ? -5.983 -2.071 24.108 1.00 96.56 155 THR A C 1
ATOM 1161 O O . THR A 1 155 ? -6.804 -2.247 25.009 1.00 96.56 155 THR A O 1
ATOM 1164 N N . LEU A 1 156 ? -6.278 -2.283 22.817 1.00 97.19 156 LEU A N 1
ATOM 1165 C CA . LEU A 1 156 ? -7.588 -2.760 22.375 1.00 97.19 156 LEU A CA 1
ATOM 1166 C C . LEU A 1 156 ? -7.947 -4.101 23.023 1.00 97.19 156 LEU A C 1
ATOM 1168 O O . LEU A 1 156 ? -7.114 -5.009 23.130 1.00 97.19 156 LEU A O 1
ATOM 1172 N N . THR A 1 157 ? -9.210 -4.226 23.426 1.00 97.81 157 THR A N 1
ATOM 1173 C CA . THR A 1 157 ? -9.767 -5.462 23.978 1.00 97.81 157 THR A CA 1
ATOM 1174 C C . THR A 1 157 ? -9.840 -6.554 22.910 1.00 97.81 157 THR A C 1
ATOM 1176 O O . THR A 1 157 ? -9.780 -6.284 21.709 1.00 97.81 157 THR A O 1
ATOM 1179 N N . ALA A 1 158 ? -10.007 -7.807 23.342 1.00 96.69 158 ALA A N 1
ATOM 1180 C CA . ALA A 1 158 ? -10.192 -8.927 22.421 1.00 96.69 158 ALA A CA 1
ATOM 1181 C C . ALA A 1 158 ? -11.388 -8.703 21.476 1.00 96.69 158 ALA A C 1
ATOM 1183 O O . ALA A 1 158 ? -11.261 -8.931 20.277 1.00 96.69 158 ALA A O 1
ATOM 1184 N N . ASP A 1 159 ? -12.502 -8.175 21.993 1.00 97.00 159 ASP A N 1
ATOM 1185 C CA . ASP A 1 159 ? -13.700 -7.889 21.196 1.00 97.00 159 ASP A CA 1
ATOM 1186 C C . ASP A 1 159 ? -13.448 -6.784 20.161 1.00 97.00 159 ASP A C 1
ATOM 1188 O O . ASP A 1 159 ? -13.846 -6.923 19.008 1.00 97.00 159 ASP A O 1
ATOM 1192 N N . GLN A 1 160 ? -12.734 -5.713 20.532 1.00 97.62 160 GLN A N 1
ATOM 1193 C CA . GLN A 1 160 ? -12.378 -4.629 19.607 1.00 97.62 160 GLN A CA 1
ATOM 1194 C C . GLN A 1 160 ? -11.432 -5.110 18.499 1.00 97.62 160 GLN A C 1
ATOM 1196 O O . GLN A 1 160 ? -11.627 -4.776 17.332 1.00 97.62 160 GLN A O 1
ATOM 1201 N N . ARG A 1 161 ? -10.426 -5.927 18.841 1.00 97.06 161 ARG A N 1
ATOM 1202 C CA . ARG A 1 161 ? -9.529 -6.530 17.841 1.00 97.06 161 ARG A CA 1
ATOM 1203 C C . ARG A 1 161 ? -10.276 -7.490 16.922 1.00 97.06 161 ARG A C 1
ATOM 1205 O O . ARG A 1 161 ? -10.064 -7.455 15.716 1.00 97.06 161 ARG A O 1
ATOM 1212 N N . SER A 1 162 ? -11.179 -8.298 17.477 1.00 96.75 162 SER A N 1
ATOM 1213 C CA . SER A 1 162 ? -12.044 -9.180 16.692 1.00 96.75 162 SER A CA 1
ATOM 1214 C C . SER A 1 162 ? -12.957 -8.385 15.756 1.00 96.75 162 SER A C 1
ATOM 1216 O O . SER A 1 162 ? -13.173 -8.814 14.627 1.00 96.75 162 SER A O 1
ATOM 1218 N N . ALA A 1 163 ? -13.476 -7.233 16.187 1.00 97.06 163 ALA A N 1
ATOM 1219 C CA . ALA A 1 163 ? -14.289 -6.366 15.339 1.00 97.06 163 ALA A CA 1
ATOM 1220 C C . ALA A 1 163 ? -13.477 -5.790 14.166 1.00 97.06 163 ALA A C 1
ATOM 1222 O O . ALA A 1 163 ? -13.937 -5.849 13.033 1.00 97.06 163 ALA A O 1
ATOM 1223 N N . LEU A 1 164 ? -12.246 -5.318 14.404 1.00 97.19 164 LEU A N 1
ATOM 1224 C CA . LEU A 1 164 ? -11.349 -4.845 13.337 1.00 97.19 164 LEU A CA 1
ATOM 1225 C C . LEU A 1 164 ? -10.947 -5.957 12.358 1.00 97.19 164 LEU A C 1
ATOM 1227 O O . LEU A 1 164 ? -10.887 -5.729 11.150 1.00 97.19 164 LEU A O 1
ATOM 1231 N N . MET A 1 165 ? -10.696 -7.163 12.875 1.00 96.88 165 MET A N 1
ATOM 1232 C CA . MET A 1 165 ? -10.354 -8.334 12.065 1.00 96.88 165 MET A CA 1
ATOM 1233 C C . MET A 1 165 ? -11.468 -8.700 11.076 1.00 96.88 165 MET A C 1
ATOM 1235 O O . MET A 1 165 ? -11.174 -9.048 9.941 1.00 96.88 165 MET A O 1
ATOM 1239 N N . HIS A 1 166 ? -12.736 -8.593 11.488 1.00 96.56 166 HIS A N 1
ATOM 1240 C CA . HIS A 1 166 ? -13.892 -8.981 10.669 1.00 96.56 166 HIS A CA 1
ATOM 1241 C C . HIS A 1 166 ? -14.613 -7.809 9.992 1.00 96.56 166 HIS A C 1
ATOM 1243 O O . HIS A 1 166 ? -15.640 -8.028 9.347 1.00 96.56 166 HIS A O 1
ATOM 1249 N N . ALA A 1 167 ? -14.136 -6.574 10.154 1.00 97.25 167 ALA A N 1
ATOM 1250 C CA . ALA A 1 167 ? -14.733 -5.434 9.470 1.00 97.25 167 ALA A CA 1
ATOM 1251 C C . ALA A 1 167 ? -14.640 -5.644 7.950 1.00 97.25 167 ALA A C 1
ATOM 1253 O O . ALA A 1 167 ? -13.598 -6.057 7.442 1.00 97.25 167 ALA A O 1
ATOM 1254 N N . ALA A 1 168 ? -15.719 -5.388 7.215 1.00 96.88 168 ALA A N 1
ATOM 1255 C CA . ALA A 1 168 ? -15.671 -5.464 5.758 1.00 96.88 168 ALA A CA 1
ATOM 1256 C C . ALA A 1 168 ? -14.713 -4.395 5.212 1.00 96.88 168 ALA A C 1
ATOM 1258 O O . ALA A 1 168 ? -14.620 -3.309 5.787 1.00 96.88 168 ALA A O 1
ATOM 1259 N N . ASN A 1 169 ? -14.001 -4.707 4.128 1.00 97.44 169 ASN A N 1
ATOM 1260 C CA . ASN A 1 169 ? -13.237 -3.694 3.406 1.00 97.44 169 ASN A CA 1
ATOM 1261 C C . ASN A 1 169 ? -14.200 -2.615 2.897 1.00 97.44 169 ASN A C 1
ATOM 1263 O O . ASN A 1 169 ? -15.306 -2.940 2.458 1.00 97.44 169 ASN A O 1
ATOM 1267 N N . ALA A 1 170 ? -13.791 -1.352 2.984 1.00 97.25 170 ALA A N 1
ATOM 1268 C CA . ALA A 1 170 ? -14.465 -0.285 2.257 1.00 97.25 170 ALA A CA 1
ATOM 1269 C C . ALA A 1 170 ? -13.944 -0.305 0.817 1.00 97.25 170 ALA A C 1
ATOM 1271 O O . ALA A 1 170 ? -12.750 -0.099 0.613 1.00 97.25 170 ALA A O 1
ATOM 1272 N N . ASP A 1 171 ? -14.831 -0.670 -0.100 1.00 97.81 171 ASP A N 1
ATOM 1273 C CA . ASP A 1 171 ? -14.631 -0.804 -1.545 1.00 97.81 171 ASP A CA 1
ATOM 1274 C C . ASP A 1 171 ? -15.973 -0.386 -2.174 1.00 97.81 171 ASP A C 1
ATOM 1276 O O . ASP A 1 171 ? -16.970 -1.123 -2.121 1.00 97.81 171 ASP A O 1
ATOM 1280 N N . GLY A 1 172 ? -16.055 0.887 -2.556 1.00 97.06 172 GLY A N 1
ATOM 1281 C CA . GLY A 1 172 ? -17.294 1.598 -2.852 1.00 97.06 172 GLY A CA 1
ATOM 1282 C C . GLY A 1 172 ? -17.972 1.148 -4.142 1.00 97.06 172 GLY A C 1
ATOM 1283 O O . GLY A 1 172 ? -19.209 1.177 -4.225 1.00 97.06 172 GLY A O 1
ATOM 1284 N N . ASP A 1 173 ? -17.196 0.691 -5.119 1.00 97.69 173 ASP A N 1
ATOM 1285 C CA . ASP A 1 173 ? -17.680 0.209 -6.412 1.00 97.69 173 ASP A CA 1
ATOM 1286 C C . ASP A 1 173 ? -17.501 -1.303 -6.631 1.00 97.69 173 ASP A C 1
ATOM 1288 O O . ASP A 1 173 ? -18.127 -1.861 -7.542 1.00 97.69 173 ASP A O 1
ATOM 1292 N N . GLY A 1 174 ? -16.787 -1.988 -5.737 1.00 97.56 174 GLY A N 1
ATOM 1293 C CA . GLY A 1 174 ? -16.653 -3.438 -5.714 1.00 97.56 174 GLY A CA 1
ATOM 1294 C C . GLY A 1 174 ? -15.671 -3.978 -6.748 1.00 97.56 174 GLY A C 1
ATOM 1295 O O . GLY A 1 174 ? -15.867 -5.109 -7.216 1.00 97.56 174 GLY A O 1
ATOM 1296 N N . ASP A 1 175 ? -14.681 -3.191 -7.161 1.00 97.50 175 ASP A N 1
ATOM 1297 C CA . ASP A 1 175 ? -13.719 -3.575 -8.192 1.00 97.50 175 ASP A CA 1
ATOM 1298 C C . ASP A 1 175 ? -12.516 -4.382 -7.659 1.00 97.50 175 ASP A C 1
ATOM 1300 O O . ASP A 1 175 ? -11.786 -5.007 -8.440 1.00 97.50 175 ASP A O 1
ATOM 1304 N N . GLY A 1 176 ? -12.381 -4.459 -6.328 1.00 96.31 176 GLY A N 1
ATOM 1305 C CA . GLY A 1 176 ? -11.326 -5.180 -5.622 1.00 96.31 176 GLY A CA 1
ATOM 1306 C C . GLY A 1 176 ? -10.172 -4.307 -5.118 1.00 96.31 176 GLY A C 1
ATOM 1307 O O . GLY A 1 176 ? -9.265 -4.851 -4.476 1.00 96.31 176 GLY A O 1
ATOM 1308 N N . LEU A 1 177 ? -10.195 -2.998 -5.367 1.00 97.62 177 LEU A N 1
ATOM 1309 C CA . LEU A 1 177 ? -9.355 -1.992 -4.727 1.00 97.62 177 LEU A CA 1
ATOM 1310 C C . LEU A 1 177 ? -10.160 -1.324 -3.603 1.00 97.62 177 LEU A C 1
ATOM 1312 O O . LEU A 1 177 ? -11.363 -1.140 -3.702 1.00 97.62 177 LEU A O 1
ATOM 1316 N N . THR A 1 178 ? -9.534 -1.035 -2.464 1.00 98.38 178 THR A N 1
ATOM 1317 C CA . THR A 1 178 ? -10.255 -0.355 -1.379 1.00 98.38 178 THR A CA 1
ATOM 1318 C C . THR A 1 178 ? -10.308 1.151 -1.612 1.00 98.38 178 THR A C 1
ATOM 1320 O O . THR A 1 178 ? -9.356 1.700 -2.160 1.00 98.38 178 THR A O 1
ATOM 1323 N N . ASP A 1 179 ? -11.302 1.843 -1.046 1.00 98.00 179 ASP A N 1
ATOM 1324 C CA . ASP A 1 179 ? -11.435 3.308 -1.155 1.00 98.00 179 ASP A CA 1
ATOM 1325 C C . ASP A 1 179 ? -10.145 4.055 -0.748 1.00 98.00 179 ASP A C 1
ATOM 1327 O O . ASP A 1 179 ? -9.808 5.111 -1.290 1.00 98.00 179 ASP A O 1
ATOM 1331 N N . ASP A 1 180 ? -9.415 3.521 0.242 1.00 97.31 180 ASP A N 1
ATOM 1332 C CA . ASP A 1 180 ? -8.141 4.089 0.691 1.00 97.31 180 ASP A CA 1
ATOM 1333 C C . ASP A 1 180 ? -7.019 3.832 -0.333 1.00 97.31 180 ASP A C 1
ATOM 1335 O O . ASP A 1 180 ? -6.245 4.744 -0.618 1.00 97.31 180 ASP A O 1
ATOM 1339 N N . GLN A 1 181 ? -6.941 2.625 -0.913 1.00 97.94 181 GLN A N 1
ATOM 1340 C CA . GLN A 1 181 ? -5.969 2.301 -1.964 1.00 97.94 181 GLN A CA 1
ATOM 1341 C C . GLN A 1 181 ? -6.246 3.090 -3.247 1.00 97.94 181 GLN A C 1
ATOM 1343 O O . GLN A 1 181 ? -5.318 3.609 -3.859 1.00 97.94 181 GLN A O 1
ATOM 1348 N N . GLU A 1 182 ? -7.505 3.259 -3.626 1.00 97.31 182 GLU A N 1
ATOM 1349 C CA . GLU A 1 182 ? -7.904 4.101 -4.753 1.00 97.31 182 GLU A CA 1
ATOM 1350 C C . GLU A 1 182 ? -7.477 5.561 -4.571 1.00 97.31 182 GLU A C 1
ATOM 1352 O O . GLU A 1 182 ? -7.006 6.218 -5.503 1.00 97.31 182 GLU A O 1
ATOM 1357 N N . GLY A 1 183 ? -7.555 6.062 -3.335 1.00 95.00 183 GLY A N 1
ATOM 1358 C CA . GLY A 1 183 ? -6.994 7.358 -2.968 1.00 95.00 183 GLY A CA 1
ATOM 1359 C C . GLY A 1 183 ? -5.487 7.456 -3.227 1.00 95.00 183 GLY A C 1
ATOM 1360 O O . GLY A 1 183 ? -5.016 8.519 -3.630 1.00 95.00 183 GLY A O 1
ATOM 1361 N N . TRP A 1 184 ? -4.738 6.366 -3.038 1.00 95.31 184 TRP A N 1
ATOM 1362 C CA . TRP A 1 184 ? -3.295 6.314 -3.302 1.00 95.31 184 TRP A CA 1
ATOM 1363 C C . TRP A 1 184 ? -2.978 6.219 -4.789 1.00 95.31 184 TRP A C 1
ATOM 1365 O O . TRP A 1 184 ? -2.056 6.879 -5.246 1.00 95.31 184 TRP A O 1
ATOM 1375 N N . TRP A 1 185 ? -3.761 5.448 -5.543 1.00 95.00 185 TRP A N 1
ATOM 1376 C CA . TRP A 1 185 ? -3.625 5.300 -6.996 1.00 95.00 185 TRP A CA 1
ATOM 1377 C C . TRP A 1 185 ? -4.258 6.435 -7.789 1.00 95.00 185 TRP A C 1
ATOM 1379 O O . TRP A 1 185 ? -4.177 6.459 -9.013 1.00 95.00 185 TRP A O 1
ATOM 1389 N N . CYS A 1 186 ? -4.888 7.391 -7.112 1.00 93.69 186 CYS A N 1
ATOM 1390 C CA . CYS A 1 186 ? -5.567 8.501 -7.753 1.00 93.69 186 CYS A CA 1
ATOM 1391 C C . CYS A 1 186 ? -6.687 8.048 -8.699 1.00 93.69 186 CYS A C 1
ATOM 1393 O O . CYS A 1 186 ? -7.009 8.740 -9.673 1.00 93.69 186 CYS A O 1
ATOM 1395 N N . THR A 1 187 ? -7.369 6.968 -8.333 1.00 95.56 187 THR A N 1
ATOM 1396 C CA . THR A 1 187 ? -8.603 6.467 -8.950 1.00 95.56 187 THR A CA 1
ATOM 1397 C C . THR A 1 187 ? -9.834 6.979 -8.191 1.00 95.56 187 THR A C 1
ATOM 1399 O O . THR A 1 187 ? -9.706 7.805 -7.276 1.00 95.56 187 THR A O 1
ATOM 1402 N N . ASP A 1 188 ? -11.037 6.711 -8.685 1.00 95.12 188 ASP A N 1
ATOM 1403 C CA . ASP A 1 188 ? -12.301 7.240 -8.166 1.00 95.12 188 ASP A CA 1
ATOM 1404 C C . ASP A 1 188 ? -13.096 6.141 -7.440 1.00 95.12 188 ASP A C 1
ATOM 1406 O O . ASP A 1 188 ? -13.710 5.348 -8.142 1.00 95.12 188 ASP A O 1
ATOM 1410 N N . PRO A 1 189 ? -13.245 6.197 -6.093 1.00 96.38 189 PRO A N 1
ATOM 1411 C CA . PRO A 1 189 ? -13.917 5.162 -5.283 1.00 96.38 189 PRO A CA 1
ATOM 1412 C C . PRO A 1 189 ? -15.385 4.853 -5.555 1.00 96.38 189 PRO A C 1
ATOM 1414 O O . PRO A 1 189 ? -16.056 4.138 -4.810 1.00 96.38 189 PRO A O 1
ATOM 1417 N N . ALA A 1 190 ? -15.953 5.492 -6.568 1.00 97.00 190 ALA A N 1
ATOM 1418 C CA . ALA A 1 190 ? -17.304 5.253 -7.034 1.00 97.00 190 ALA A CA 1
ATOM 1419 C C . ALA A 1 190 ? -17.339 4.724 -8.477 1.00 97.00 190 ALA A C 1
ATOM 1421 O O . ALA A 1 190 ? -18.429 4.668 -9.067 1.00 97.00 190 ALA A O 1
ATOM 1422 N N . LYS A 1 191 ? -16.188 4.404 -9.075 1.00 97.69 191 LYS A N 1
ATOM 1423 C CA . LYS A 1 191 ? -16.047 3.972 -10.462 1.00 97.69 191 LYS A CA 1
ATOM 1424 C C . LYS A 1 191 ? -14.992 2.879 -10.591 1.00 97.69 191 LYS A C 1
ATOM 1426 O O . LYS A 1 191 ? -13.815 3.171 -10.710 1.00 97.69 191 LYS A O 1
ATOM 1431 N N . ALA A 1 192 ? -15.486 1.668 -10.830 1.00 98.06 192 ALA A N 1
ATOM 1432 C CA . ALA A 1 192 ? -14.642 0.494 -11.006 1.00 98.06 192 ALA A CA 1
ATOM 1433 C C . ALA A 1 192 ? -13.614 0.592 -12.149 1.00 98.06 192 ALA A C 1
ATOM 1435 O O . ALA A 1 192 ? -12.743 -0.253 -12.211 1.00 98.06 192 ALA A O 1
ATOM 1436 N N . ASP A 1 193 ? -13.772 1.530 -13.088 1.00 97.50 193 ASP A N 1
ATOM 1437 C CA . ASP A 1 193 ? -12.861 1.827 -14.204 1.00 97.50 193 ASP A CA 1
ATOM 1438 C C . ASP A 1 193 ? -12.784 3.362 -14.307 1.00 97.50 193 ASP A C 1
ATOM 1440 O O . ASP A 1 193 ? -13.727 4.028 -14.771 1.00 97.50 193 ASP A O 1
ATOM 1444 N N . SER A 1 194 ? -11.711 3.935 -13.763 1.00 95.50 194 SER A N 1
ATOM 1445 C CA . SER A 1 194 ? -11.548 5.378 -13.585 1.00 95.50 194 SER A CA 1
ATOM 1446 C C . SER A 1 194 ? -11.088 6.099 -14.845 1.00 95.50 194 SER A C 1
ATOM 1448 O O . SER A 1 194 ? -11.375 7.296 -15.007 1.00 95.50 194 SER A O 1
ATOM 1450 N N . ASP A 1 195 ? -10.360 5.414 -15.723 1.00 92.19 195 ASP A N 1
ATOM 1451 C CA . ASP A 1 195 ? -9.779 5.993 -16.932 1.00 92.19 195 ASP A CA 1
ATOM 1452 C C . ASP A 1 195 ? -10.556 5.667 -18.222 1.00 92.19 195 ASP A C 1
ATOM 1454 O O . ASP A 1 195 ? -10.375 6.348 -19.243 1.00 92.19 195 ASP A O 1
ATOM 1458 N N . PHE A 1 196 ? -11.546 4.779 -18.106 1.00 94.50 196 PHE A N 1
ATOM 1459 C CA . PHE A 1 196 ? -12.486 4.343 -19.131 1.00 94.50 196 PHE A CA 1
ATOM 1460 C C . PHE A 1 196 ? -11.833 3.544 -20.266 1.00 94.50 196 PHE A C 1
ATOM 1462 O O . PHE A 1 196 ? -12.317 3.599 -21.409 1.00 94.50 196 PHE A O 1
ATOM 1469 N N . ASP A 1 197 ? -10.747 2.821 -19.984 1.00 91.25 197 ASP A N 1
ATOM 1470 C CA . ASP A 1 197 ? -10.078 1.954 -20.957 1.00 91.25 197 ASP A CA 1
ATOM 1471 C C . ASP A 1 197 ? -10.768 0.582 -21.139 1.00 91.25 197 ASP A C 1
ATOM 1473 O O . ASP A 1 197 ? -10.542 -0.109 -22.144 1.00 91.25 197 ASP A O 1
ATOM 1477 N N . GLY A 1 198 ? -11.699 0.237 -20.238 1.00 94.62 198 GLY A N 1
ATOM 1478 C CA . GLY A 1 198 ? -12.450 -1.017 -20.222 1.00 94.62 198 GLY A CA 1
ATOM 1479 C C . GLY A 1 198 ? -11.908 -2.081 -19.262 1.00 94.62 198 GLY A C 1
ATOM 1480 O O . GLY A 1 198 ? -12.432 -3.204 -19.266 1.00 94.62 198 GLY A O 1
ATOM 1481 N N . THR A 1 199 ? -10.890 -1.759 -18.468 1.00 96.00 199 THR A N 1
ATOM 1482 C CA . THR A 1 199 ? -10.328 -2.582 -17.396 1.00 96.00 199 THR A CA 1
ATOM 1483 C C . THR A 1 199 ? -10.641 -1.946 -16.050 1.00 96.00 199 THR A C 1
ATOM 1485 O O . THR A 1 199 ? -10.638 -0.734 -15.919 1.00 96.00 199 THR A O 1
ATOM 1488 N N . ASN A 1 200 ? -10.930 -2.768 -15.040 1.00 97.56 200 ASN A N 1
ATOM 1489 C CA . ASN A 1 200 ? -11.166 -2.232 -13.709 1.00 97.56 200 ASN A CA 1
ATOM 1490 C C . ASN A 1 200 ? -9.860 -1.823 -13.009 1.00 97.56 200 ASN A C 1
ATOM 1492 O O . ASN A 1 200 ? -8.886 -2.582 -13.085 1.00 97.56 200 ASN A O 1
ATOM 1496 N N . ASP A 1 201 ? -9.884 -0.749 -12.221 1.00 97.62 201 ASP A N 1
ATOM 1497 C CA . ASP A 1 201 ? -8.714 -0.177 -11.541 1.00 97.62 201 ASP A CA 1
ATOM 1498 C C . ASP A 1 201 ? -8.015 -1.224 -10.652 1.00 97.62 201 ASP A C 1
ATOM 1500 O O . ASP A 1 201 ? -6.806 -1.469 -10.751 1.00 97.62 201 ASP A O 1
ATOM 1504 N N . GLY A 1 202 ? -8.787 -1.953 -9.840 1.00 97.25 202 GLY A N 1
ATOM 1505 C CA . GLY A 1 202 ? -8.285 -3.030 -8.987 1.00 97.25 202 GLY A CA 1
ATOM 1506 C C . GLY A 1 202 ? -7.646 -4.188 -9.761 1.00 97.25 202 GLY A C 1
ATOM 1507 O O . GLY A 1 202 ? -6.670 -4.799 -9.297 1.00 97.25 202 GLY A O 1
ATOM 1508 N N . ALA A 1 203 ? -8.132 -4.485 -10.970 1.00 96.81 203 ALA A N 1
ATOM 1509 C CA . ALA A 1 203 ? -7.542 -5.512 -11.827 1.00 96.81 203 ALA A CA 1
ATOM 1510 C C . ALA A 1 203 ? -6.195 -5.057 -12.407 1.00 96.81 203 ALA A C 1
ATOM 1512 O O . ALA A 1 203 ? -5.261 -5.865 -12.497 1.00 96.81 203 ALA A O 1
ATOM 1513 N N . GLU A 1 204 ? -6.076 -3.780 -12.756 1.00 95.12 204 GLU A N 1
ATOM 1514 C CA . GLU A 1 204 ? -4.841 -3.183 -13.254 1.00 95.12 204 GLU A CA 1
ATOM 1515 C C . GLU A 1 204 ? -3.765 -3.109 -12.176 1.00 95.12 204 GLU A C 1
ATOM 1517 O O . GLU A 1 204 ? -2.664 -3.627 -12.384 1.00 95.12 204 GLU A O 1
ATOM 1522 N N . VAL A 1 205 ? -4.098 -2.594 -10.987 1.00 95.88 205 VAL A N 1
ATOM 1523 C CA . VAL A 1 205 ? -3.182 -2.559 -9.833 1.00 95.88 205 VAL A CA 1
ATOM 1524 C C . VAL A 1 205 ? -2.722 -3.971 -9.462 1.00 95.88 205 VAL A C 1
ATOM 1526 O O . VAL A 1 205 ? -1.531 -4.217 -9.249 1.00 95.88 205 VAL A O 1
ATOM 1529 N N . THR A 1 206 ? -3.634 -4.947 -9.454 1.00 95.00 206 THR A N 1
ATOM 1530 C CA . THR A 1 206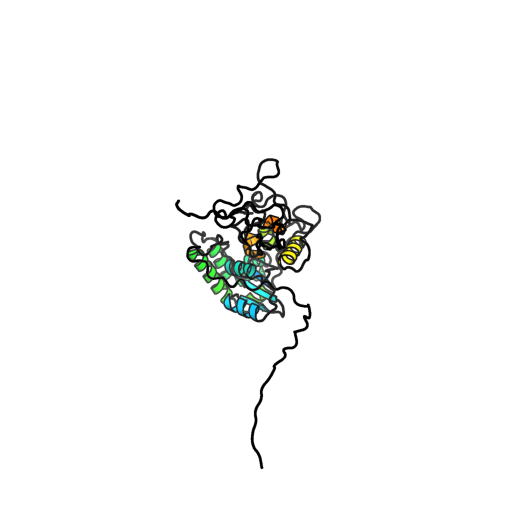 ? -3.280 -6.352 -9.197 1.00 95.00 206 THR A CA 1
ATOM 1531 C C . THR A 1 206 ? -2.322 -6.899 -10.258 1.00 95.00 206 THR A C 1
ATOM 1533 O O . THR A 1 206 ? -1.334 -7.562 -9.925 1.00 95.00 206 THR A O 1
ATOM 1536 N N . ALA A 1 207 ? -2.585 -6.635 -11.541 1.00 91.44 207 ALA A N 1
ATOM 1537 C CA . ALA A 1 207 ? -1.718 -7.074 -12.629 1.00 91.44 207 ALA A CA 1
ATOM 1538 C C . ALA A 1 207 ? -0.333 -6.419 -12.555 1.00 91.44 207 ALA A C 1
ATOM 1540 O O . ALA A 1 207 ? 0.670 -7.100 -12.789 1.00 91.44 207 ALA A O 1
ATOM 1541 N N . LEU A 1 208 ? -0.276 -5.140 -12.191 1.00 90.44 208 LEU A N 1
ATOM 1542 C CA . LEU A 1 208 ? 0.957 -4.387 -12.019 1.00 90.44 208 LEU A CA 1
ATOM 1543 C C . LEU A 1 208 ? 1.793 -4.923 -10.859 1.00 90.44 208 LEU A C 1
ATOM 1545 O O . LEU A 1 208 ? 2.979 -5.196 -11.020 1.00 90.44 208 LEU A O 1
ATOM 1549 N N . LYS A 1 209 ? 1.174 -5.186 -9.707 1.00 92.19 209 LYS A N 1
ATOM 1550 C CA . LYS A 1 209 ? 1.873 -5.785 -8.563 1.00 92.19 209 LYS A CA 1
ATOM 1551 C C . LYS A 1 209 ? 2.349 -7.196 -8.866 1.00 92.19 209 LYS A C 1
ATOM 1553 O O . LYS A 1 209 ? 3.437 -7.568 -8.443 1.00 92.19 209 LYS A O 1
ATOM 1558 N N . ALA A 1 210 ? 1.582 -7.991 -9.608 1.00 90.12 210 ALA A N 1
ATOM 1559 C CA . ALA A 1 210 ? 2.036 -9.305 -10.059 1.00 90.12 210 ALA A CA 1
ATOM 1560 C C . ALA A 1 210 ? 3.239 -9.193 -11.018 1.00 90.12 210 ALA A C 1
ATOM 1562 O O . ALA A 1 210 ? 4.172 -9.991 -10.928 1.00 90.12 210 ALA A O 1
ATOM 1563 N N . TRP A 1 211 ? 3.254 -8.185 -11.898 1.00 85.44 211 TRP A N 1
ATOM 1564 C CA . TRP A 1 211 ? 4.419 -7.857 -12.723 1.00 85.44 211 TRP A CA 1
ATOM 1565 C C . TRP A 1 211 ? 5.636 -7.498 -11.858 1.00 85.44 211 TRP A C 1
ATOM 1567 O O . TRP A 1 211 ? 6.655 -8.180 -11.940 1.00 85.44 211 TRP A O 1
ATOM 1577 N N . LEU A 1 212 ? 5.482 -6.550 -10.931 1.00 86.44 212 LEU A N 1
ATOM 1578 C CA . LEU A 1 212 ? 6.525 -6.156 -9.984 1.00 86.44 212 LEU A CA 1
ATOM 1579 C C . LEU A 1 212 ? 7.002 -7.338 -9.118 1.00 86.44 212 LEU A C 1
ATOM 1581 O O . LEU A 1 212 ? 8.136 -7.378 -8.664 1.00 86.44 212 LEU A O 1
ATOM 1585 N N . ASN A 1 213 ? 6.161 -8.333 -8.839 1.00 86.75 213 ASN A N 1
ATOM 1586 C CA . ASN A 1 213 ? 6.539 -9.526 -8.071 1.00 86.75 213 ASN A CA 1
ATOM 1587 C C . ASN A 1 213 ? 7.197 -10.634 -8.912 1.00 86.75 213 ASN A C 1
ATOM 1589 O O . ASN A 1 213 ? 7.431 -11.724 -8.388 1.00 86.75 213 ASN A O 1
ATOM 1593 N N . ASN A 1 214 ? 7.513 -10.385 -10.190 1.00 86.06 214 ASN A N 1
ATOM 1594 C CA . ASN A 1 214 ? 7.990 -11.398 -11.140 1.00 86.06 214 ASN A CA 1
ATOM 1595 C C . ASN A 1 214 ? 7.028 -12.598 -11.276 1.00 86.06 214 ASN A C 1
ATOM 1597 O O . ASN A 1 214 ? 7.432 -13.712 -11.613 1.00 86.06 214 ASN A O 1
ATOM 1601 N N . GLU A 1 215 ? 5.736 -12.386 -11.019 1.00 87.94 215 GLU A N 1
ATOM 1602 C CA . GLU A 1 215 ? 4.678 -13.393 -11.174 1.00 87.94 215 GLU A CA 1
ATOM 1603 C C . GLU A 1 215 ? 4.095 -13.381 -12.599 1.00 87.94 215 GLU A C 1
ATOM 1605 O O . GLU A 1 215 ? 3.290 -14.241 -12.967 1.00 87.94 215 GLU A O 1
ATOM 1610 N N . ARG A 1 216 ? 4.523 -12.421 -13.429 1.00 81.88 216 ARG A N 1
ATOM 1611 C CA . ARG A 1 216 ? 4.152 -12.277 -14.839 1.00 81.88 216 ARG A CA 1
ATOM 1612 C C . ARG A 1 216 ? 5.391 -12.181 -15.722 1.00 81.88 216 ARG A C 1
ATOM 1614 O O . ARG A 1 216 ? 6.402 -11.619 -15.333 1.00 81.88 216 ARG A O 1
ATOM 1621 N N . ALA A 1 217 ? 5.281 -12.709 -16.941 1.00 74.81 217 ALA A N 1
ATOM 1622 C CA . ALA A 1 217 ? 6.359 -12.673 -17.934 1.00 74.81 217 ALA A CA 1
ATOM 1623 C C . ALA A 1 217 ? 6.374 -11.389 -18.780 1.00 74.81 217 ALA A C 1
ATOM 1625 O O . ALA A 1 217 ? 7.365 -11.109 -19.451 1.00 74.81 217 ALA A O 1
ATOM 1626 N N . THR A 1 218 ? 5.274 -10.634 -18.787 1.00 72.44 218 THR A N 1
ATOM 1627 C CA . THR A 1 218 ? 5.134 -9.385 -19.540 1.00 72.44 218 THR A CA 1
ATOM 1628 C C . THR A 1 218 ? 4.446 -8.332 -18.688 1.00 72.44 218 THR A C 1
ATOM 1630 O O . THR A 1 218 ? 3.547 -8.669 -17.905 1.00 72.44 218 THR A O 1
ATOM 1633 N N . TYR A 1 219 ? 4.819 -7.070 -18.907 1.00 72.81 219 TYR A N 1
ATOM 1634 C CA . TYR A 1 219 ? 4.132 -5.924 -18.320 1.00 72.81 219 TYR A CA 1
ATOM 1635 C C . TYR A 1 219 ? 2.625 -5.954 -18.667 1.00 72.81 219 TYR A C 1
ATOM 1637 O O . TYR A 1 219 ? 2.242 -6.528 -19.702 1.00 72.81 219 TYR A O 1
ATOM 1645 N N . PRO A 1 220 ? 1.741 -5.421 -17.805 1.00 76.00 220 PRO A N 1
ATOM 1646 C CA . PRO A 1 220 ? 0.312 -5.347 -18.092 1.00 76.00 220 PRO A CA 1
ATOM 1647 C C . PRO A 1 220 ? 0.043 -4.455 -19.310 1.00 76.00 220 PRO A C 1
ATOM 1649 O O . PRO A 1 220 ? 0.459 -3.307 -19.354 1.00 76.00 220 PRO A O 1
ATOM 1652 N N . GLY A 1 221 ? -0.656 -4.984 -20.316 1.00 72.31 221 GLY A N 1
ATOM 1653 C CA . GLY A 1 221 ? -0.964 -4.237 -21.541 1.00 72.31 221 GLY A CA 1
ATOM 1654 C C . GLY A 1 221 ? -2.164 -3.289 -21.443 1.00 72.31 221 GLY A C 1
ATOM 1655 O O . GLY A 1 221 ? -2.516 -2.716 -22.469 1.00 72.31 221 GLY A O 1
ATOM 1656 N N . THR A 1 222 ? -2.808 -3.194 -20.275 1.00 73.69 222 THR A N 1
ATOM 1657 C CA . THR A 1 222 ? -3.960 -2.310 -20.009 1.00 73.69 222 THR A CA 1
ATOM 1658 C C . THR A 1 222 ? -3.464 -0.886 -19.769 1.00 73.69 222 THR A C 1
ATOM 1660 O O . THR A 1 222 ? -3.850 0.026 -20.485 1.00 73.69 222 THR A O 1
ATOM 1663 N N . GLY A 1 223 ? -2.397 -0.745 -18.981 1.00 78.88 223 GLY A N 1
ATOM 1664 C CA . GLY A 1 223 ? -1.697 0.516 -18.793 1.00 78.88 223 GLY A CA 1
ATOM 1665 C C . GLY A 1 223 ? -1.685 0.891 -17.324 1.00 78.88 223 GLY A C 1
ATOM 1666 O O . GLY A 1 223 ? -1.195 0.119 -16.499 1.00 78.88 223 GLY A O 1
ATOM 1667 N N . LYS A 1 224 ? -2.157 2.100 -17.030 1.00 87.38 224 LYS A N 1
ATOM 1668 C CA . LYS A 1 224 ? -2.206 2.677 -15.687 1.00 87.38 224 LYS A CA 1
ATOM 1669 C C . LYS A 1 224 ? -3.671 2.870 -15.283 1.00 87.38 224 LYS A C 1
ATOM 1671 O O . LYS A 1 224 ? -4.443 3.271 -16.142 1.00 87.38 224 LYS A O 1
ATOM 1676 N N . PRO A 1 225 ? -4.014 2.737 -13.993 1.00 90.38 225 PRO A N 1
ATOM 1677 C CA . PRO A 1 225 ? -5.409 2.722 -13.545 1.00 90.38 225 PRO A CA 1
ATOM 1678 C C . PRO A 1 225 ? -6.078 4.099 -13.456 1.00 90.38 225 PRO A C 1
ATOM 1680 O O . PRO A 1 225 ? -7.214 4.225 -13.022 1.00 90.38 225 PRO A O 1
ATOM 1683 N N . PHE A 1 226 ? -5.378 5.181 -13.798 1.00 89.44 226 PHE A N 1
ATOM 1684 C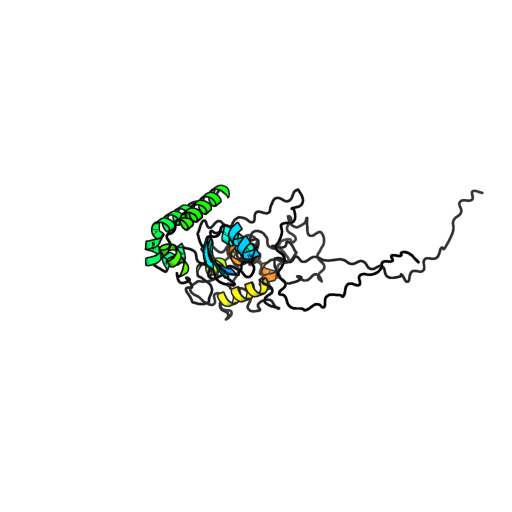 CA . PHE A 1 226 ? -5.877 6.540 -13.598 1.00 89.44 226 PHE A CA 1
ATOM 1685 C C . PHE A 1 226 ? -5.801 7.385 -14.864 1.00 89.44 226 PHE A C 1
ATOM 1687 O O . PHE A 1 226 ? -4.844 7.369 -15.645 1.00 89.44 226 PHE A O 1
ATOM 1694 N N . GLN A 1 227 ? -6.814 8.236 -15.012 1.00 86.69 227 GLN A N 1
ATOM 1695 C CA . GLN A 1 227 ? -6.912 9.153 -16.132 1.00 86.69 227 GLN A CA 1
ATOM 1696 C C . GLN A 1 227 ? -5.933 10.324 -16.000 1.00 86.69 227 GLN A C 1
ATOM 1698 O O . GLN A 1 227 ? -5.960 11.082 -15.031 1.00 86.69 227 GLN A O 1
ATOM 1703 N N . GLY A 1 228 ? -5.151 10.572 -17.052 1.00 82.25 228 GLY A N 1
ATOM 1704 C CA . GLY A 1 228 ? -4.286 11.751 -17.126 1.00 82.25 228 GLY A CA 1
ATOM 1705 C C . GLY A 1 228 ? -3.029 11.622 -16.265 1.00 82.25 228 GLY A C 1
ATOM 1706 O O . GLY A 1 228 ? -2.464 10.537 -16.153 1.00 82.25 228 GLY A O 1
ATOM 1707 N N . TRP A 1 229 ? -2.528 12.742 -15.748 1.00 78.62 229 TRP A N 1
ATOM 1708 C CA . TRP A 1 229 ? -1.309 12.768 -14.934 1.00 78.62 229 TRP A CA 1
ATOM 1709 C C . TRP A 1 229 ? -1.643 12.919 -13.442 1.00 78.62 229 TRP A C 1
ATOM 1711 O O . TRP A 1 229 ? -2.504 13.752 -13.143 1.00 78.62 229 TRP A O 1
ATOM 1721 N N . PRO A 1 230 ? -0.966 12.204 -12.520 1.00 80.75 230 PRO A N 1
ATOM 1722 C CA . PRO A 1 230 ? -1.251 12.252 -11.084 1.00 80.75 230 PRO A CA 1
ATOM 1723 C C . PRO A 1 230 ? -1.402 13.677 -10.531 1.00 80.75 230 PRO A C 1
ATOM 1725 O O . PRO A 1 230 ? -2.484 14.047 -10.077 1.00 80.75 230 PRO A O 1
ATOM 1728 N N . SER A 1 231 ? -0.395 14.539 -10.720 1.00 76.94 231 SER A N 1
ATOM 1729 C CA . SER A 1 231 ? -0.393 15.924 -10.204 1.00 76.94 231 SER A CA 1
ATOM 1730 C C . SER A 1 231 ? -1.501 16.842 -10.749 1.00 76.94 231 SER A C 1
ATOM 1732 O O . SER A 1 231 ? -1.718 17.946 -10.239 1.00 76.94 231 SER A O 1
ATOM 1734 N N . GLN A 1 232 ? -2.238 16.417 -11.782 1.00 78.19 232 GLN A N 1
ATOM 1735 C CA . GLN A 1 232 ? -3.414 17.138 -12.283 1.00 78.19 232 GLN A CA 1
ATOM 1736 C C . GLN A 1 232 ? -4.668 16.858 -11.446 1.00 78.19 232 GLN A C 1
ATOM 1738 O O . GLN A 1 232 ? -5.622 17.645 -11.490 1.00 78.19 232 GLN A O 1
ATOM 1743 N N . LYS A 1 233 ? -4.687 15.760 -10.683 1.00 80.44 233 LYS A N 1
ATOM 1744 C CA . LYS A 1 233 ? -5.774 15.411 -9.772 1.00 80.44 233 LYS A CA 1
ATOM 1745 C C . LYS A 1 233 ? -5.522 16.052 -8.407 1.00 80.44 233 LYS A C 1
ATOM 1747 O O . LYS A 1 233 ? -4.416 16.092 -7.883 1.00 80.44 233 LYS A O 1
ATOM 1752 N N . THR A 1 234 ? -6.579 16.598 -7.810 1.00 82.06 234 THR A N 1
ATOM 1753 C CA . THR A 1 234 ? -6.484 17.222 -6.482 1.00 82.06 234 THR A CA 1
ATOM 1754 C C . THR A 1 234 ? -6.078 16.185 -5.434 1.00 82.06 234 THR A C 1
ATOM 1756 O O . THR A 1 234 ? -6.692 15.125 -5.379 1.00 82.06 234 THR A O 1
ATOM 1759 N N . ASN A 1 235 ? -5.104 16.526 -4.583 1.00 79.94 235 ASN A N 1
ATOM 1760 C CA . ASN A 1 235 ? -4.537 15.658 -3.536 1.00 79.94 235 ASN A CA 1
ATOM 1761 C C . ASN A 1 235 ? -3.861 14.378 -4.053 1.00 79.94 235 ASN A C 1
ATOM 1763 O O . ASN A 1 235 ? -3.661 13.450 -3.279 1.00 79.94 235 ASN A O 1
ATOM 1767 N N . CYS A 1 236 ? -3.521 14.341 -5.338 1.00 85.56 236 CYS A N 1
ATOM 1768 C CA . CYS A 1 236 ? -2.679 13.315 -5.920 1.00 85.56 236 CYS A CA 1
ATOM 1769 C C . CYS A 1 236 ? -1.313 13.946 -6.186 1.00 85.56 236 CYS A C 1
ATOM 1771 O O . CYS A 1 236 ? -1.195 14.819 -7.049 1.00 85.56 236 CYS A O 1
ATOM 1773 N N . PHE A 1 237 ? -0.329 13.585 -5.372 1.00 87.69 237 PHE A N 1
ATOM 1774 C CA . PHE A 1 237 ? 1.038 14.082 -5.487 1.00 87.69 237 PHE A CA 1
ATOM 1775 C C . PHE A 1 237 ? 1.893 13.062 -6.241 1.00 87.69 237 PHE A C 1
ATOM 1777 O O . PHE A 1 237 ? 1.561 11.878 -6.276 1.00 87.69 237 PHE A O 1
ATOM 1784 N N . ASP A 1 238 ? 2.889 13.596 -6.925 1.00 86.19 238 ASP A N 1
ATOM 1785 C CA . ASP A 1 238 ? 3.850 12.928 -7.803 1.00 86.19 238 ASP A CA 1
ATOM 1786 C C . ASP A 1 238 ? 5.022 13.914 -7.848 1.00 86.19 238 ASP A C 1
ATOM 1788 O O . ASP A 1 238 ? 5.082 14.826 -8.689 1.00 86.19 238 ASP A O 1
ATOM 1792 N N . ASP A 1 239 ? 5.782 13.897 -6.753 1.00 82.31 239 ASP A N 1
ATOM 1793 C CA . ASP A 1 239 ? 6.755 14.930 -6.392 1.00 82.31 239 ASP A CA 1
ATOM 1794 C C . ASP A 1 239 ? 7.994 14.877 -7.298 1.00 82.31 239 ASP A C 1
ATOM 1796 O O . ASP A 1 239 ? 8.596 15.921 -7.592 1.00 82.31 239 ASP A O 1
ATOM 1800 N N . ASP A 1 240 ? 8.352 13.689 -7.778 1.00 78.50 240 ASP A N 1
ATOM 1801 C CA . ASP A 1 240 ? 9.450 13.465 -8.715 1.00 78.50 240 ASP A CA 1
ATOM 1802 C C . ASP A 1 240 ? 9.023 13.414 -10.191 1.00 78.50 240 ASP A C 1
ATOM 1804 O O . ASP A 1 240 ? 9.884 13.573 -11.053 1.00 78.50 240 ASP A O 1
ATOM 1808 N N . GLN A 1 241 ? 7.720 13.388 -10.484 1.00 81.31 241 GLN A N 1
ATOM 1809 C CA . GLN A 1 241 ? 7.145 13.510 -11.827 1.00 81.31 241 GLN A CA 1
ATOM 1810 C C . GLN A 1 241 ? 7.449 12.323 -12.742 1.00 81.31 241 GLN A C 1
ATOM 1812 O O . GLN A 1 241 ? 7.660 12.509 -13.949 1.00 81.31 241 GLN A O 1
ATOM 1817 N N . ASP A 1 242 ? 7.401 11.112 -12.200 1.00 79.56 242 ASP A N 1
ATOM 1818 C CA . ASP A 1 242 ? 7.649 9.878 -12.944 1.00 79.56 242 ASP A CA 1
ATOM 1819 C C . ASP A 1 242 ? 6.384 9.136 -13.399 1.00 79.56 242 ASP A C 1
ATOM 1821 O O . ASP A 1 242 ? 6.473 8.128 -14.095 1.00 79.56 242 ASP A O 1
ATOM 1825 N N . ALA A 1 243 ? 5.205 9.697 -13.114 1.00 84.44 243 ALA A N 1
ATOM 1826 C CA . ALA A 1 243 ? 3.868 9.156 -13.382 1.00 84.44 243 ALA A CA 1
ATOM 1827 C C . ALA A 1 243 ? 3.314 8.213 -12.318 1.00 84.44 243 ALA A C 1
ATOM 1829 O O . ALA A 1 243 ? 2.172 7.775 -12.491 1.00 84.44 243 ALA A O 1
ATOM 1830 N N . VAL A 1 244 ? 4.049 7.881 -11.265 1.00 89.19 244 VAL A N 1
ATOM 1831 C CA . VAL A 1 244 ? 3.550 7.067 -10.163 1.00 89.19 244 VAL A CA 1
ATOM 1832 C C . VAL A 1 244 ? 3.144 8.002 -9.017 1.00 89.19 244 VAL A C 1
ATOM 1834 O O . VAL A 1 244 ? 3.858 8.937 -8.693 1.00 89.19 244 VAL A O 1
ATOM 1837 N N . PRO A 1 245 ? 1.951 7.844 -8.419 1.00 92.12 245 PRO A N 1
ATOM 1838 C CA . PRO A 1 245 ? 1.593 8.670 -7.270 1.00 92.12 245 PRO A CA 1
ATOM 1839 C C . PRO A 1 245 ? 2.435 8.346 -6.024 1.00 92.12 245 PRO A C 1
ATOM 1841 O O . PRO A 1 245 ? 2.537 7.171 -5.656 1.00 92.12 245 PRO A O 1
ATOM 1844 N N . ASP A 1 246 ? 2.865 9.373 -5.280 1.00 91.12 246 ASP A N 1
ATOM 1845 C CA . ASP A 1 246 ? 3.760 9.228 -4.116 1.00 91.12 246 ASP A CA 1
ATOM 1846 C C . ASP A 1 246 ? 3.258 8.194 -3.088 1.00 91.12 246 ASP A C 1
ATOM 1848 O O . ASP A 1 246 ? 4.006 7.419 -2.481 1.00 91.12 246 ASP A O 1
ATOM 1852 N N . LEU A 1 247 ? 1.942 8.202 -2.840 1.00 93.25 247 LEU A N 1
ATOM 1853 C CA . LEU A 1 247 ? 1.309 7.303 -1.876 1.00 93.25 247 LEU A CA 1
ATOM 1854 C C . LEU A 1 247 ? 1.290 5.858 -2.380 1.00 93.25 247 LEU A C 1
ATOM 1856 O O . LEU A 1 247 ? 1.477 4.943 -1.578 1.00 93.25 247 LEU A O 1
ATOM 1860 N N . ALA A 1 248 ? 1.076 5.642 -3.680 1.00 95.25 248 ALA A N 1
ATOM 1861 C CA . ALA A 1 248 ? 1.100 4.309 -4.274 1.00 95.25 248 ALA A CA 1
ATOM 1862 C C . ALA A 1 248 ? 2.519 3.727 -4.228 1.00 95.25 248 ALA A C 1
ATOM 1864 O O . ALA A 1 248 ? 2.706 2.573 -3.825 1.00 95.25 248 ALA A O 1
ATOM 1865 N N . GLU A 1 249 ? 3.525 4.539 -4.552 1.00 94.06 249 GLU A N 1
ATOM 1866 C CA . GLU A 1 249 ? 4.932 4.164 -4.438 1.00 94.06 249 GLU A CA 1
ATOM 1867 C C . GLU A 1 249 ? 5.299 3.738 -3.022 1.00 94.06 249 GLU A C 1
ATOM 1869 O O . GLU A 1 249 ? 5.772 2.619 -2.814 1.00 94.06 249 GLU A O 1
ATOM 1874 N N . ALA A 1 250 ? 5.039 4.599 -2.038 1.00 93.56 250 ALA A N 1
ATOM 1875 C CA . ALA A 1 250 ? 5.476 4.366 -0.671 1.00 93.56 250 ALA A CA 1
ATOM 1876 C C . ALA A 1 250 ? 4.690 3.245 0.024 1.00 93.56 250 ALA A C 1
ATOM 1878 O O . ALA A 1 250 ? 5.285 2.376 0.663 1.00 93.56 250 ALA A O 1
ATOM 1879 N N . LEU A 1 251 ? 3.357 3.263 -0.075 1.00 94.38 251 LEU A N 1
ATOM 1880 C CA . LEU A 1 251 ? 2.485 2.430 0.763 1.00 94.38 251 LEU A CA 1
ATOM 1881 C C . LEU A 1 251 ? 2.155 1.073 0.138 1.00 94.38 251 LEU A C 1
ATOM 1883 O O . LEU A 1 251 ? 1.767 0.151 0.862 1.00 94.38 251 LEU A O 1
ATOM 1887 N N . GLU A 1 252 ? 2.305 0.923 -1.180 1.00 94.12 252 GLU A N 1
ATOM 1888 C CA . GLU A 1 252 ? 1.879 -0.287 -1.885 1.00 94.12 252 GLU A CA 1
ATOM 1889 C C . GLU A 1 252 ? 2.983 -0.946 -2.718 1.00 94.12 252 GLU A C 1
ATOM 1891 O O . GLU A 1 252 ? 3.111 -2.177 -2.681 1.00 94.12 252 GLU A O 1
ATOM 1896 N N . LEU A 1 253 ? 3.792 -0.162 -3.432 1.00 94.00 253 LEU A N 1
ATOM 1897 C CA . LEU A 1 253 ? 4.828 -0.688 -4.329 1.00 94.00 253 LEU A CA 1
ATOM 1898 C C . LEU A 1 253 ? 6.199 -0.839 -3.652 1.00 94.00 253 LEU A C 1
ATOM 1900 O O . LEU A 1 253 ? 6.982 -1.712 -4.035 1.00 94.00 253 LEU A O 1
ATOM 1904 N N . GLY A 1 254 ? 6.472 -0.042 -2.618 1.00 92.94 254 GLY A N 1
ATOM 1905 C CA . GLY A 1 254 ? 7.770 0.014 -1.948 1.00 92.94 254 GLY A CA 1
ATOM 1906 C C . GLY A 1 254 ? 8.848 0.732 -2.764 1.00 92.94 254 GLY A C 1
ATOM 1907 O O . GLY A 1 254 ? 10.020 0.358 -2.650 1.00 92.94 254 GLY A O 1
ATOM 1908 N N . LEU A 1 255 ? 8.438 1.697 -3.589 1.00 92.00 255 LEU A N 1
ATOM 1909 C CA . LEU A 1 255 ? 9.288 2.558 -4.416 1.00 92.00 255 LEU A CA 1
ATOM 1910 C C . LEU A 1 255 ? 9.614 3.867 -3.683 1.00 92.00 255 LEU A C 1
ATOM 1912 O O . LEU A 1 255 ? 9.252 4.036 -2.512 1.00 92.00 255 LEU A O 1
ATOM 1916 N N . ASN A 1 256 ? 10.388 4.740 -4.320 1.00 89.38 256 ASN A N 1
ATOM 1917 C CA . ASN A 1 256 ? 10.898 5.961 -3.725 1.00 89.38 256 ASN A CA 1
ATOM 1918 C C . ASN A 1 256 ? 10.245 7.213 -4.336 1.00 89.38 256 ASN A C 1
ATOM 1920 O O . ASN A 1 256 ? 10.819 7.751 -5.274 1.00 89.38 256 ASN A O 1
ATOM 1924 N N . PRO A 1 257 ? 9.239 7.809 -3.668 1.00 88.19 257 PRO A N 1
ATOM 1925 C CA . PRO A 1 257 ? 8.444 8.919 -4.217 1.00 88.19 257 PRO A CA 1
ATOM 1926 C C . PRO A 1 257 ? 9.166 10.270 -4.330 1.00 88.19 257 PRO A C 1
ATOM 1928 O O . PRO A 1 257 ? 8.568 11.318 -4.544 1.00 88.19 257 PRO A O 1
ATOM 1931 N N . GLY A 1 258 ? 10.467 10.300 -4.037 1.00 84.12 258 GLY A N 1
ATOM 1932 C CA . GLY A 1 258 ? 11.312 11.478 -4.240 1.00 84.12 258 GLY A CA 1
ATOM 1933 C C . GLY A 1 258 ? 12.333 11.282 -5.360 1.00 84.12 258 GLY A C 1
ATOM 1934 O O . GLY A 1 258 ? 13.276 12.080 -5.487 1.00 84.12 258 GLY A O 1
ATOM 1935 N N . ARG A 1 259 ? 12.242 10.184 -6.110 1.00 81.38 259 ARG A N 1
ATOM 1936 C CA . ARG A 1 259 ? 13.181 9.802 -7.155 1.00 81.38 259 ARG A CA 1
ATOM 1937 C C . ARG A 1 259 ? 12.458 9.142 -8.319 1.00 81.38 259 ARG A C 1
ATOM 1939 O O . ARG A 1 259 ? 12.121 7.976 -8.225 1.00 81.38 259 ARG A O 1
ATOM 1946 N N . GLU A 1 260 ? 12.568 9.810 -9.467 1.00 81.62 260 GLU A N 1
ATOM 1947 C CA . GLU A 1 260 ? 12.097 9.274 -10.744 1.00 81.62 260 GLU A CA 1
ATOM 1948 C C . GLU A 1 260 ? 12.519 7.823 -11.009 1.00 81.62 260 GLU A C 1
ATOM 1950 O O . GLU A 1 260 ? 11.780 7.096 -11.639 1.00 81.62 260 GLU A O 1
ATOM 1955 N N . SER A 1 261 ? 13.706 7.398 -10.563 1.00 83.62 261 SER A N 1
ATOM 1956 C CA . SER A 1 261 ? 14.165 6.007 -10.651 1.00 83.62 261 SER A CA 1
ATOM 1957 C C . SER A 1 261 ? 14.575 5.513 -9.266 1.00 83.62 261 SER A C 1
ATOM 1959 O O . SER A 1 261 ? 15.555 6.002 -8.673 1.00 83.62 261 SER A O 1
ATOM 1961 N N . THR A 1 262 ? 13.851 4.525 -8.743 1.00 87.44 262 THR A N 1
ATOM 1962 C CA . THR A 1 262 ? 14.105 3.947 -7.420 1.00 87.44 262 THR A CA 1
ATOM 1963 C C . THR A 1 262 ? 15.438 3.198 -7.370 1.00 87.44 262 THR A C 1
ATOM 1965 O O . THR A 1 262 ? 16.182 3.303 -6.383 1.00 87.44 262 THR A O 1
ATOM 1968 N N . ASP A 1 263 ? 15.782 2.462 -8.425 1.00 83.94 263 ASP A N 1
ATOM 1969 C CA . ASP A 1 263 ? 17.050 1.736 -8.535 1.00 83.94 263 ASP A CA 1
ATOM 1970 C C . ASP A 1 263 ? 18.212 2.575 -9.090 1.00 83.94 263 ASP A C 1
ATOM 1972 O O . ASP A 1 263 ? 19.371 2.139 -9.039 1.00 83.94 263 ASP A O 1
ATOM 1976 N N . ARG A 1 264 ? 17.917 3.823 -9.475 1.00 81.62 264 ARG A N 1
ATOM 1977 C CA . ARG A 1 264 ? 18.857 4.853 -9.935 1.00 81.62 264 ARG A CA 1
ATOM 1978 C C . ARG A 1 264 ? 19.541 4.511 -11.244 1.00 81.62 264 ARG A C 1
ATOM 1980 O O . ARG A 1 264 ? 20.729 4.813 -11.433 1.00 81.62 264 ARG A O 1
ATOM 1987 N N . ASP A 1 265 ? 18.804 3.877 -12.133 1.00 76.00 265 ASP A N 1
ATOM 1988 C CA . ASP A 1 265 ? 19.213 3.737 -13.510 1.00 76.00 265 ASP A CA 1
ATOM 1989 C C . ASP A 1 265 ? 18.691 4.902 -14.379 1.00 76.00 265 ASP A C 1
ATOM 1991 O O . ASP A 1 265 ? 18.563 6.040 -13.923 1.00 76.00 265 ASP A O 1
ATOM 1995 N N . LYS A 1 266 ? 18.540 4.672 -15.685 1.00 74.56 266 LYS A N 1
ATOM 1996 C CA . LYS A 1 266 ? 18.075 5.685 -16.640 1.00 74.56 266 LYS A CA 1
ATOM 1997 C C . LYS A 1 266 ? 16.548 5.687 -16.821 1.00 74.56 266 LYS A C 1
ATOM 1999 O O . LYS A 1 266 ? 16.029 6.640 -17.403 1.00 74.56 266 LYS A O 1
ATOM 2004 N N . PHE A 1 267 ? 15.875 4.609 -16.454 1.00 77.06 267 PHE A N 1
ATOM 2005 C CA . PHE A 1 267 ? 14.451 4.394 -16.638 1.00 77.06 267 PHE A CA 1
ATOM 2006 C C . PHE A 1 267 ? 13.727 4.834 -15.372 1.00 77.06 267 PHE A C 1
ATOM 2008 O O . PHE A 1 267 ? 14.110 4.465 -14.267 1.00 77.06 267 PHE A O 1
ATOM 2015 N N . ASP A 1 268 ? 12.719 5.680 -15.552 1.00 79.88 268 ASP A N 1
ATOM 2016 C CA . ASP A 1 268 ? 11.886 6.108 -14.440 1.00 79.88 268 ASP A CA 1
ATOM 2017 C C . ASP A 1 268 ? 10.881 5.010 -14.035 1.00 79.88 268 ASP A C 1
ATOM 2019 O O . ASP A 1 268 ? 10.546 4.144 -14.856 1.00 79.88 268 ASP A O 1
ATOM 2023 N N . ASP A 1 269 ? 10.409 5.004 -12.787 1.00 86.12 269 ASP A N 1
ATOM 2024 C CA . ASP A 1 269 ? 9.606 3.902 -12.258 1.00 86.12 269 ASP A CA 1
ATOM 2025 C C . ASP A 1 269 ? 8.289 3.784 -13.035 1.00 86.12 269 ASP A C 1
ATOM 2027 O O . ASP A 1 269 ? 7.872 2.680 -13.404 1.00 86.12 269 ASP A O 1
ATOM 2031 N N . GLY A 1 270 ? 7.656 4.908 -13.385 1.00 83.19 270 GLY A N 1
ATOM 2032 C CA . GLY A 1 270 ? 6.463 4.905 -14.231 1.00 83.19 270 GLY A CA 1
ATOM 2033 C C . GLY A 1 270 ? 6.721 4.403 -15.655 1.00 83.19 270 GLY A C 1
ATOM 2034 O O . GLY A 1 270 ? 5.861 3.724 -16.227 1.00 83.19 270 GLY A O 1
ATOM 2035 N N . GLN A 1 271 ? 7.902 4.636 -16.234 1.00 79.06 271 GLN A N 1
ATOM 2036 C CA . GLN A 1 271 ? 8.311 4.055 -17.513 1.00 79.06 271 GLN A CA 1
ATOM 2037 C C . GLN A 1 271 ? 8.365 2.533 -17.418 1.00 79.06 271 GLN A C 1
ATOM 2039 O O . GLN A 1 271 ? 7.902 1.834 -18.327 1.00 79.06 271 GLN A O 1
ATOM 2044 N N . GLU A 1 272 ? 8.943 2.013 -16.343 1.00 81.38 272 GLU A N 1
ATOM 2045 C CA . GLU A 1 272 ? 9.100 0.579 -16.140 1.00 81.38 272 GLU A CA 1
ATOM 2046 C C . GLU A 1 272 ? 7.784 -0.119 -15.785 1.00 81.38 272 GLU A C 1
ATOM 2048 O O . GLU A 1 272 ? 7.551 -1.257 -16.207 1.00 81.38 272 GLU A O 1
ATOM 2053 N N . LEU A 1 273 ? 6.898 0.576 -15.072 1.00 83.00 273 LEU A N 1
ATOM 2054 C CA . LEU A 1 273 ? 5.578 0.088 -14.682 1.00 83.00 273 LEU A CA 1
ATOM 2055 C C . LEU A 1 273 ? 4.560 0.152 -15.831 1.00 83.00 273 LEU A C 1
ATOM 2057 O O . LEU A 1 273 ? 3.847 -0.826 -16.071 1.00 83.00 273 LEU A O 1
ATOM 2061 N N . PHE A 1 274 ? 4.499 1.268 -16.562 1.00 78.62 274 PHE A N 1
ATOM 2062 C CA . PHE A 1 274 ? 3.428 1.556 -17.530 1.00 78.62 274 PHE A CA 1
ATOM 2063 C C . PHE A 1 274 ? 3.883 1.538 -18.997 1.00 78.62 274 PHE A C 1
ATOM 2065 O O . PHE A 1 274 ? 3.058 1.584 -19.912 1.00 78.62 274 PHE A O 1
ATOM 2072 N N . GLY A 1 275 ? 5.188 1.467 -19.267 1.00 67.88 275 GLY A N 1
ATOM 2073 C CA . GLY A 1 275 ? 5.741 1.344 -20.619 1.00 67.88 275 GLY A CA 1
ATOM 2074 C C . GLY A 1 275 ? 5.701 2.618 -21.477 1.00 67.88 275 GLY A C 1
ATOM 2075 O O . GLY A 1 275 ? 6.207 2.592 -22.603 1.00 67.88 275 GLY A O 1
ATOM 2076 N N . GLN A 1 276 ? 5.126 3.723 -20.984 1.00 57.78 276 GLN A N 1
ATOM 2077 C CA . GLN A 1 276 ? 5.157 5.059 -21.596 1.00 57.78 276 GLN A CA 1
ATOM 2078 C C . GLN A 1 276 ? 5.010 6.155 -20.529 1.00 57.78 276 GLN A C 1
ATOM 2080 O O . GLN A 1 276 ? 3.939 6.302 -19.944 1.00 57.78 276 GLN A O 1
ATOM 2085 N N . THR A 1 277 ? 6.034 6.991 -20.358 1.00 53.03 277 THR A N 1
ATOM 2086 C CA . THR A 1 277 ? 5.961 8.184 -19.498 1.00 53.03 277 THR A CA 1
ATOM 2087 C C . THR A 1 277 ? 5.448 9.387 -20.307 1.00 53.03 277 THR A C 1
ATOM 2089 O O . THR A 1 277 ? 5.849 9.604 -21.455 1.00 53.03 277 THR A O 1
ATOM 2092 N N . TYR A 1 278 ? 4.510 10.160 -19.748 1.00 44.41 278 TYR A N 1
ATOM 2093 C CA . TYR A 1 278 ? 3.837 11.291 -20.408 1.00 44.41 278 TYR A CA 1
ATOM 2094 C C . TYR A 1 278 ? 4.266 12.626 -19.788 1.00 44.41 278 TYR A C 1
ATOM 2096 O O . TYR A 1 278 ? 4.155 12.827 -18.594 1.00 44.41 278 TYR A O 1
ATOM 2104 N N . CYS A 1 279 ? 4.709 13.595 -20.584 1.00 51.91 279 CYS A N 1
ATOM 2105 C CA . CYS A 1 279 ? 5.325 14.805 -20.031 1.00 51.91 279 CYS A CA 1
ATOM 2106 C C . CYS A 1 279 ? 4.321 15.946 -19.798 1.00 51.91 279 CYS A C 1
ATOM 2108 O O . CYS A 1 279 ? 3.507 16.283 -20.668 1.00 51.91 279 CYS A O 1
ATOM 2110 N N . THR A 1 280 ? 4.434 16.632 -18.660 1.00 44.81 280 THR A N 1
ATOM 2111 C CA . THR A 1 280 ? 3.649 17.831 -18.333 1.00 44.81 280 THR A CA 1
ATOM 2112 C C . THR A 1 280 ? 4.232 19.083 -19.006 1.00 44.81 280 THR A C 1
ATOM 2114 O O . THR A 1 280 ? 4.816 19.965 -18.388 1.00 44.81 280 THR A O 1
ATOM 2117 N N . GLY A 1 281 ? 4.024 19.214 -20.319 1.00 43.34 281 GLY A N 1
ATOM 2118 C CA . GLY A 1 281 ? 4.189 20.501 -21.002 1.00 43.34 281 GLY A CA 1
ATOM 2119 C C . GLY A 1 281 ? 4.836 20.430 -22.379 1.00 43.34 281 GLY A C 1
ATOM 2120 O O . GLY A 1 281 ? 5.960 19.978 -22.530 1.00 43.34 281 GLY A O 1
ATOM 2121 N N . GLN A 1 282 ? 4.128 21.011 -23.356 1.00 37.94 282 GLN A N 1
ATOM 2122 C CA . GLN A 1 282 ? 4.548 21.276 -24.740 1.00 37.94 282 GLN A CA 1
ATOM 2123 C C . GLN A 1 282 ? 4.623 20.053 -25.667 1.00 37.94 282 GLN A C 1
ATOM 2125 O O . GLN A 1 282 ? 5.700 19.703 -26.119 1.00 37.94 282 GLN A O 1
ATOM 2130 N N . GLY A 1 283 ? 3.458 19.503 -26.048 1.00 39.69 283 GLY A N 1
ATOM 2131 C CA . GLY A 1 283 ? 3.100 19.138 -27.439 1.00 39.69 283 GLY A CA 1
ATOM 2132 C C . GLY A 1 283 ? 4.113 18.390 -28.321 1.00 39.69 283 GLY A C 1
ATOM 2133 O O . GLY A 1 283 ? 4.013 18.448 -29.545 1.00 39.69 283 GLY A O 1
ATOM 2134 N N . GLY A 1 284 ? 5.071 17.703 -27.726 1.00 40.47 284 GLY A N 1
ATOM 2135 C CA . GLY A 1 284 ? 6.156 16.992 -28.365 1.00 40.47 284 GLY A CA 1
ATOM 2136 C C . GLY A 1 284 ? 6.601 15.885 -27.427 1.00 40.47 284 GLY A C 1
ATOM 2137 O O . GLY A 1 284 ? 6.401 15.968 -26.220 1.00 40.47 284 GLY A O 1
ATOM 2138 N N . PHE A 1 285 ? 7.173 14.829 -27.994 1.00 40.88 285 PHE A N 1
ATOM 2139 C CA . PHE A 1 285 ? 7.949 13.867 -27.224 1.00 40.88 285 PHE A CA 1
ATOM 2140 C C . PHE A 1 285 ? 9.001 14.659 -26.442 1.00 40.88 285 PHE A C 1
ATOM 2142 O O . PHE A 1 285 ? 9.926 15.196 -27.062 1.00 40.88 285 PHE A O 1
ATOM 2149 N N . CYS A 1 286 ? 8.857 14.814 -25.125 1.00 48.16 286 CYS A N 1
ATOM 2150 C CA . CYS A 1 286 ? 9.923 15.448 -24.374 1.00 48.16 286 CYS A CA 1
ATOM 2151 C C . CYS A 1 286 ? 11.066 14.444 -24.283 1.00 48.16 286 CYS A C 1
ATOM 2153 O O . CYS A 1 286 ? 10.972 13.376 -23.688 1.00 48.16 286 CYS A O 1
ATOM 2155 N N . SER A 1 287 ? 12.163 14.829 -24.925 1.00 38.22 287 SER A N 1
ATOM 2156 C CA . SER A 1 287 ? 13.489 14.621 -24.376 1.00 38.22 287 SER A CA 1
ATOM 2157 C C . SER A 1 287 ? 13.438 14.969 -22.892 1.00 38.22 287 SER A C 1
ATOM 2159 O O . SER A 1 287 ? 13.114 16.112 -22.575 1.00 38.22 287 SER A O 1
ATOM 2161 N N . TYR A 1 288 ? 13.727 13.970 -22.058 1.00 42.81 288 TYR A N 1
ATOM 2162 C CA . TYR A 1 288 ? 14.370 14.057 -20.753 1.00 42.81 288 TYR A CA 1
ATOM 2163 C C . TYR A 1 288 ? 14.342 15.479 -20.150 1.00 42.81 288 TYR A C 1
ATOM 2165 O O . TYR A 1 288 ? 15.080 16.350 -20.631 1.00 42.81 288 TYR A O 1
ATOM 2173 N N . GLY A 1 289 ? 13.581 15.725 -19.070 1.00 36.66 289 GLY A N 1
ATOM 2174 C CA . GLY A 1 289 ? 14.037 16.745 -18.104 1.00 36.66 289 GLY A CA 1
ATOM 2175 C C . GLY A 1 289 ? 15.510 16.436 -17.850 1.00 36.66 289 GLY A C 1
ATOM 2176 O O . GLY A 1 289 ? 15.791 15.253 -17.792 1.00 36.66 289 GLY A O 1
ATOM 2177 N N . PRO A 1 290 ? 16.458 17.390 -17.937 1.00 36.16 290 PRO A N 1
ATOM 2178 C CA . PRO A 1 290 ? 17.846 17.099 -18.310 1.00 36.16 290 PRO A CA 1
ATOM 2179 C C . PRO A 1 290 ? 18.371 15.885 -17.539 1.00 36.16 290 PRO A C 1
ATOM 2181 O O . PRO A 1 290 ? 18.727 16.022 -16.375 1.00 36.16 290 PRO A O 1
ATOM 2184 N N . LEU A 1 291 ? 18.317 14.709 -18.185 1.00 41.72 291 LEU A N 1
ATOM 2185 C CA . LEU A 1 291 ? 18.695 13.445 -17.579 1.00 41.72 291 LEU A CA 1
ATOM 2186 C C . LEU A 1 291 ? 20.105 13.116 -18.055 1.00 41.72 291 LEU A C 1
ATOM 2188 O O . LEU A 1 291 ? 20.396 13.241 -19.253 1.00 41.72 291 LEU A O 1
ATOM 2192 N N . PRO A 1 292 ? 20.971 12.672 -17.135 1.00 47.72 292 PRO A N 1
ATOM 2193 C CA . PRO A 1 292 ? 20.692 12.507 -15.701 1.00 47.72 292 PRO A CA 1
ATOM 2194 C C . PRO A 1 292 ? 20.495 13.854 -14.982 1.00 47.72 292 PRO A C 1
ATOM 2196 O O . PRO A 1 292 ? 21.135 14.841 -15.362 1.00 47.72 292 PRO A O 1
ATOM 2199 N N . ARG A 1 293 ? 19.637 13.889 -13.942 1.00 45.62 293 ARG A N 1
ATOM 2200 C CA . ARG A 1 293 ? 19.528 15.056 -13.050 1.00 45.62 293 ARG A CA 1
ATOM 2201 C C . ARG A 1 293 ? 20.925 15.420 -12.540 1.00 45.62 293 ARG A C 1
ATOM 2203 O O . ARG A 1 293 ? 21.814 14.567 -12.465 1.00 45.62 293 ARG A O 1
ATOM 2210 N N . ASN A 1 294 ? 21.143 16.675 -12.154 1.00 45.22 294 ASN A N 1
ATOM 2211 C CA . ASN A 1 294 ? 22.453 17.104 -11.648 1.00 45.22 294 ASN A CA 1
ATOM 2212 C C . ASN A 1 294 ? 22.930 16.258 -10.450 1.00 45.22 294 ASN A C 1
ATOM 2214 O O . ASN A 1 294 ? 24.137 16.098 -10.270 1.00 45.22 294 ASN A O 1
ATOM 2218 N N . GLU A 1 295 ? 22.008 15.705 -9.657 1.00 46.34 295 GLU A N 1
ATOM 2219 C CA . GLU A 1 295 ? 22.306 14.818 -8.530 1.00 46.34 295 GLU A CA 1
ATOM 2220 C C . GLU A 1 295 ? 22.740 13.406 -8.974 1.00 46.34 295 GLU A C 1
ATOM 2222 O O . GLU A 1 295 ? 23.569 12.783 -8.311 1.00 46.34 295 GLU A O 1
ATOM 2227 N N . ASP A 1 296 ? 22.252 12.932 -10.123 1.00 44.78 296 ASP A N 1
ATOM 2228 C CA . ASP A 1 296 ? 22.516 11.592 -10.670 1.00 44.78 296 ASP A CA 1
ATOM 2229 C C . ASP A 1 296 ? 23.689 11.596 -11.691 1.00 44.78 296 ASP A C 1
ATOM 2231 O O . ASP A 1 296 ? 24.211 10.549 -12.089 1.00 44.78 296 ASP A O 1
ATOM 2235 N N . TRP A 1 297 ? 24.206 12.787 -12.037 1.00 45.91 297 TRP A N 1
ATOM 2236 C CA . TRP A 1 297 ? 25.400 13.003 -12.878 1.00 45.91 297 TRP A CA 1
ATOM 2237 C C . TRP A 1 297 ? 26.658 12.303 -12.331 1.00 45.91 297 TRP A C 1
ATOM 2239 O O . TRP A 1 297 ? 27.564 11.938 -13.081 1.00 45.91 297 TRP A O 1
ATOM 2249 N N . GLY A 1 298 ? 26.730 12.105 -11.011 1.00 44.72 298 GLY A N 1
ATOM 2250 C CA . GLY A 1 298 ? 27.838 11.419 -10.339 1.00 44.72 298 GLY A CA 1
ATOM 2251 C C . GLY A 1 298 ? 27.792 9.889 -10.408 1.00 44.72 298 GLY A C 1
ATOM 2252 O O . GLY A 1 298 ? 28.713 9.249 -9.905 1.00 44.72 298 GLY A O 1
ATOM 2253 N N . VAL A 1 299 ? 26.737 9.306 -10.985 1.00 48.38 299 VAL A N 1
ATOM 2254 C CA . VAL A 1 299 ? 26.544 7.849 -11.099 1.00 48.38 299 VAL A CA 1
ATOM 2255 C C . VAL A 1 299 ? 26.484 7.425 -12.571 1.00 48.38 299 VAL A C 1
ATOM 2257 O O . VAL A 1 299 ? 27.057 6.399 -12.942 1.00 48.38 299 VAL A O 1
ATOM 2260 N N . ILE A 1 300 ? 25.895 8.252 -13.442 1.00 44.09 300 ILE A N 1
ATOM 2261 C CA . ILE A 1 300 ? 25.756 7.981 -14.879 1.00 44.09 300 ILE A CA 1
ATOM 2262 C C . ILE A 1 300 ? 26.852 8.738 -15.652 1.00 44.09 300 ILE A C 1
ATOM 2264 O O . ILE A 1 300 ? 26.670 9.855 -16.126 1.00 44.09 300 ILE A O 1
ATOM 2268 N N . PHE A 1 301 ? 28.038 8.132 -15.771 1.00 41.62 301 PHE A N 1
ATOM 2269 C CA . PHE A 1 301 ? 29.228 8.778 -16.357 1.00 41.62 301 PHE A CA 1
ATOM 2270 C C . PHE A 1 301 ? 29.292 8.790 -17.897 1.00 41.62 301 PHE A C 1
ATOM 2272 O O . PHE A 1 301 ? 30.283 9.257 -18.463 1.00 41.62 301 PHE A O 1
ATOM 2279 N N . ALA A 1 302 ? 28.283 8.281 -18.602 1.00 44.56 302 ALA A N 1
ATOM 2280 C CA . ALA A 1 302 ? 28.294 8.218 -20.061 1.00 44.56 302 ALA A CA 1
ATOM 2281 C C . ALA A 1 302 ? 26.890 8.377 -20.648 1.00 44.56 302 ALA A C 1
ATOM 2283 O O . ALA A 1 302 ? 25.908 7.965 -20.033 1.00 44.56 302 ALA A O 1
ATOM 2284 N N . GLU A 1 303 ? 26.809 8.902 -21.877 1.00 53.53 303 GLU A N 1
ATOM 2285 C CA . GLU A 1 303 ? 25.643 8.680 -22.734 1.00 53.53 303 GLU A CA 1
ATOM 2286 C C . GLU A 1 303 ? 25.389 7.166 -22.785 1.00 53.53 303 GLU A C 1
ATOM 2288 O O . GLU A 1 303 ? 26.181 6.421 -23.368 1.00 53.53 303 GLU A O 1
ATOM 2293 N N . MET A 1 304 ? 24.322 6.696 -22.125 1.00 56.06 304 MET A N 1
ATOM 2294 C CA . MET A 1 304 ? 23.955 5.284 -22.186 1.00 56.06 304 MET A CA 1
ATOM 2295 C C . MET A 1 304 ? 23.718 4.913 -23.651 1.00 56.06 304 MET A C 1
ATOM 2297 O O . MET A 1 304 ? 22.881 5.547 -24.309 1.00 56.06 304 MET A O 1
ATOM 2301 N N . PRO A 1 305 ? 24.425 3.901 -24.178 1.00 60.12 305 PRO A N 1
ATOM 2302 C CA . PRO A 1 305 ? 24.227 3.481 -25.551 1.00 60.12 305 PRO A CA 1
ATOM 2303 C C . PRO A 1 305 ? 22.763 3.117 -25.809 1.00 60.12 305 PRO A C 1
ATOM 2305 O O . PRO A 1 305 ? 22.126 2.476 -24.983 1.00 60.12 305 PRO A O 1
ATOM 2308 N N . SER A 1 306 ? 22.232 3.458 -26.983 1.00 63.16 306 SER A N 1
ATOM 2309 C CA . SER A 1 306 ? 20.822 3.210 -27.338 1.00 63.16 306 SER A CA 1
ATOM 2310 C C . SER A 1 306 ? 20.415 1.730 -27.374 1.00 63.16 306 SER A C 1
ATOM 2312 O O . SER A 1 306 ? 19.231 1.418 -27.486 1.00 63.16 306 SER A O 1
ATOM 2314 N N . TRP A 1 307 ? 21.384 0.813 -27.308 1.00 62.50 307 TRP A N 1
ATOM 2315 C CA . TRP A 1 307 ? 21.147 -0.622 -27.174 1.00 62.50 307 TRP A CA 1
ATOM 2316 C C . TRP A 1 307 ? 20.942 -1.074 -25.724 1.00 62.50 307 TRP A C 1
ATOM 2318 O O . TRP A 1 307 ? 20.444 -2.183 -25.530 1.00 62.50 307 TRP A O 1
ATOM 2328 N N . VAL A 1 308 ? 21.296 -0.250 -24.728 1.00 58.69 308 VAL A N 1
ATOM 2329 C CA . VAL A 1 308 ? 20.935 -0.485 -23.326 1.00 58.69 308 VAL A CA 1
ATOM 2330 C C . VAL A 1 308 ? 19.427 -0.294 -23.230 1.00 58.69 308 VAL A C 1
ATOM 2332 O O . VAL A 1 308 ? 18.908 0.816 -23.339 1.00 58.69 308 VAL A O 1
ATOM 2335 N N . LYS A 1 309 ? 18.719 -1.412 -23.120 1.00 59.34 309 LYS A N 1
ATOM 2336 C CA . LYS A 1 309 ? 17.286 -1.466 -22.829 1.00 59.34 309 LYS A CA 1
ATOM 2337 C C . LYS A 1 309 ? 17.128 -1.673 -21.330 1.00 59.34 309 LYS A C 1
ATOM 2339 O O . LYS A 1 309 ? 18.036 -2.257 -20.744 1.00 59.34 309 LYS A O 1
ATOM 2344 N N . ALA A 1 310 ? 15.993 -1.269 -20.762 1.00 54.47 310 ALA A N 1
ATOM 2345 C CA . ALA A 1 310 ? 15.629 -1.600 -19.387 1.00 54.47 310 ALA A CA 1
ATOM 2346 C C . ALA A 1 310 ? 15.809 -3.117 -19.185 1.00 54.47 310 ALA A C 1
ATOM 2348 O O . ALA A 1 310 ? 15.127 -3.910 -19.851 1.00 54.47 310 ALA A O 1
ATOM 2349 N N . PRO A 1 311 ? 16.797 -3.570 -18.397 1.00 47.00 311 PRO A N 1
ATOM 2350 C CA . PRO A 1 311 ? 16.966 -4.965 -18.096 1.00 47.00 311 PRO A CA 1
ATOM 2351 C C . PRO A 1 311 ? 15.924 -5.308 -17.051 1.00 47.00 311 PRO A C 1
ATOM 2353 O O . PRO A 1 311 ? 16.041 -4.974 -15.885 1.00 47.00 311 PRO A O 1
ATOM 2356 N N . GLY A 1 312 ? 14.900 -6.024 -17.491 1.00 54.50 312 GLY A N 1
ATOM 2357 C CA . GLY A 1 312 ? 13.923 -6.567 -16.568 1.00 54.50 312 GLY A CA 1
ATOM 2358 C C . GLY A 1 312 ? 12.785 -5.630 -16.193 1.00 54.50 312 GLY A C 1
ATOM 2359 O O . GLY A 1 312 ? 12.046 -6.054 -15.327 1.00 54.50 312 GLY A O 1
ATOM 2360 N N . ASN A 1 313 ? 12.564 -4.483 -16.860 1.00 63.34 313 ASN A N 1
ATOM 2361 C CA . ASN A 1 313 ? 11.346 -3.653 -16.724 1.00 63.34 313 ASN A CA 1
ATOM 2362 C C . ASN A 1 313 ? 10.848 -3.570 -15.255 1.00 63.34 313 ASN A C 1
ATOM 2364 O O . ASN A 1 313 ? 9.677 -3.854 -14.974 1.00 63.34 313 ASN A O 1
ATOM 2368 N N . HIS A 1 314 ? 11.757 -3.347 -14.307 1.00 78.81 314 HIS A N 1
ATOM 2369 C CA . HIS A 1 314 ? 11.467 -3.494 -12.890 1.00 78.81 314 HIS A CA 1
ATOM 2370 C C . HIS A 1 314 ? 12.184 -2.382 -12.113 1.00 78.81 314 HIS A C 1
ATOM 2372 O O . HIS A 1 314 ? 13.393 -2.511 -11.944 1.00 78.81 314 HIS A O 1
ATOM 2378 N N . PRO A 1 315 ? 11.427 -1.483 -11.444 1.00 83.75 315 PRO A N 1
ATOM 2379 C CA . PRO A 1 315 ? 11.909 -0.343 -10.629 1.00 83.75 315 PRO A CA 1
ATOM 2380 C C . PRO A 1 315 ? 12.941 -0.604 -9.520 1.00 83.75 315 PRO A C 1
ATOM 2382 O O . PRO A 1 315 ? 13.316 0.286 -8.767 1.00 83.75 315 PRO A O 1
ATOM 2385 N N . LEU A 1 316 ? 13.346 -1.858 -9.311 1.00 85.44 316 LEU A N 1
ATOM 2386 C CA . LEU A 1 316 ? 14.273 -2.269 -8.252 1.00 85.44 316 LEU A CA 1
ATOM 2387 C C . LEU A 1 316 ? 15.502 -2.992 -8.831 1.00 85.44 316 LEU A C 1
ATOM 2389 O O . LEU A 1 316 ? 16.255 -3.611 -8.071 1.00 85.44 316 LEU A O 1
ATOM 2393 N N . VAL A 1 317 ? 15.675 -3.000 -10.156 1.00 82.50 317 VAL A N 1
ATOM 2394 C CA . VAL A 1 317 ? 16.690 -3.775 -10.876 1.00 82.50 317 VAL A CA 1
ATOM 2395 C C . VAL A 1 317 ? 17.384 -2.888 -11.910 1.00 82.50 317 VAL A C 1
ATOM 2397 O O . VAL A 1 317 ? 17.057 -2.899 -13.091 1.00 82.50 317 VAL A O 1
ATOM 2400 N N . ALA A 1 318 ? 18.438 -2.215 -11.452 1.00 79.19 318 ALA A N 1
ATOM 2401 C CA . ALA A 1 318 ? 19.104 -1.191 -12.243 1.00 79.19 318 ALA A CA 1
ATOM 2402 C C . ALA A 1 318 ? 19.658 -1.685 -13.591 1.00 79.19 318 ALA A C 1
ATOM 2404 O O . ALA A 1 318 ? 20.407 -2.669 -13.680 1.00 79.19 318 ALA A O 1
ATOM 2405 N N . ALA A 1 319 ? 19.408 -0.891 -14.627 1.00 74.50 319 ALA A N 1
ATOM 2406 C CA . ALA A 1 319 ? 20.062 -0.917 -15.920 1.00 74.50 319 ALA A CA 1
ATOM 2407 C C . ALA A 1 319 ? 21.452 -0.299 -15.909 1.00 74.50 319 ALA A C 1
ATOM 2409 O O . ALA A 1 319 ? 21.631 0.906 -15.733 1.00 74.50 319 ALA A O 1
ATOM 2410 N N . PHE A 1 320 ? 22.459 -1.090 -16.266 1.00 71.50 320 PHE A N 1
ATOM 2411 C CA . PHE A 1 320 ? 23.779 -0.551 -16.565 1.00 71.50 320 PHE A CA 1
ATOM 2412 C C . PHE A 1 320 ? 24.483 -1.359 -17.661 1.00 71.50 320 PHE A C 1
ATOM 2414 O O . PHE A 1 320 ? 24.265 -2.564 -17.795 1.00 71.50 320 PHE A O 1
ATOM 2421 N N . PRO A 1 321 ? 25.325 -0.712 -18.486 1.00 71.38 321 PRO A N 1
ATOM 2422 C CA . PRO A 1 321 ? 26.151 -1.427 -19.446 1.00 71.38 321 PRO A CA 1
ATOM 2423 C C . PRO A 1 321 ? 27.261 -2.205 -18.725 1.00 71.38 321 PRO A C 1
ATOM 2425 O O . PRO A 1 321 ? 27.987 -1.644 -17.906 1.00 71.38 321 PRO A O 1
ATOM 2428 N N . GLU A 1 322 ? 27.456 -3.468 -19.102 1.00 75.44 322 GLU A N 1
ATOM 2429 C CA . GLU A 1 322 ? 28.605 -4.285 -18.696 1.00 75.44 322 GLU A CA 1
ATOM 2430 C C . GLU A 1 322 ? 29.537 -4.476 -19.908 1.00 75.44 322 GLU A C 1
ATOM 2432 O O . GLU A 1 322 ? 29.286 -5.328 -20.762 1.00 75.44 322 GLU A O 1
ATOM 2437 N N . PRO A 1 323 ? 30.568 -3.625 -20.082 1.00 75.00 323 PRO A N 1
ATOM 2438 C CA . PRO A 1 323 ? 31.470 -3.737 -21.219 1.00 75.00 323 PRO A CA 1
ATOM 2439 C C . PRO A 1 323 ? 32.459 -4.893 -21.026 1.00 75.00 323 PRO A C 1
ATOM 2441 O O . PRO A 1 323 ? 33.301 -4.859 -20.129 1.00 75.00 323 PRO A O 1
ATOM 2444 N N . GLU A 1 324 ? 32.426 -5.870 -21.928 1.00 79.12 324 GLU A N 1
ATOM 2445 C CA . GLU A 1 324 ? 33.432 -6.933 -22.012 1.00 79.12 324 GLU A CA 1
ATOM 2446 C C . GLU A 1 324 ? 34.481 -6.598 -23.085 1.00 79.12 324 GLU A C 1
ATOM 2448 O O . GLU A 1 324 ? 34.157 -6.150 -24.188 1.00 79.12 324 GLU A O 1
ATOM 2453 N N . ILE A 1 325 ? 35.763 -6.790 -22.756 1.00 79.31 325 ILE A N 1
ATOM 2454 C CA . ILE A 1 325 ? 36.882 -6.590 -23.686 1.00 79.31 325 ILE A CA 1
ATOM 2455 C C . ILE A 1 325 ? 37.519 -7.943 -23.974 1.00 79.31 325 ILE A C 1
ATOM 2457 O O . ILE A 1 325 ? 38.260 -8.474 -23.147 1.00 79.31 325 ILE A O 1
ATOM 2461 N N . ASP A 1 326 ? 37.305 -8.443 -25.186 1.00 80.19 326 ASP A N 1
ATOM 2462 C CA . ASP A 1 326 ? 37.968 -9.647 -25.675 1.00 80.19 326 ASP A CA 1
ATOM 2463 C C . ASP A 1 326 ? 39.223 -9.311 -26.484 1.00 80.19 326 ASP A C 1
ATOM 2465 O O . ASP A 1 326 ? 39.198 -8.546 -27.454 1.00 80.19 326 ASP A O 1
ATOM 2469 N N . VAL A 1 327 ? 40.342 -9.938 -26.114 1.00 77.00 327 VAL A N 1
ATOM 2470 C CA . VAL A 1 327 ? 41.582 -9.891 -26.897 1.00 77.00 327 VAL A CA 1
ATOM 2471 C C . VAL A 1 327 ? 41.574 -11.048 -27.891 1.00 77.00 327 VAL A C 1
ATOM 2473 O O . VAL A 1 327 ? 41.944 -12.175 -27.569 1.00 77.00 327 VAL A O 1
ATOM 2476 N N . VAL A 1 328 ? 41.163 -10.761 -29.122 1.00 80.50 328 VAL A N 1
ATOM 2477 C CA . VAL A 1 328 ? 41.290 -11.688 -30.253 1.00 80.50 328 VAL A CA 1
ATOM 2478 C C . VAL A 1 328 ? 42.703 -11.639 -30.835 1.00 80.50 328 VAL A C 1
ATOM 2480 O O . VAL A 1 328 ? 43.306 -10.567 -30.938 1.00 80.50 328 VAL A O 1
ATOM 2483 N N . GLU A 1 329 ? 43.244 -12.803 -31.215 1.00 75.44 329 GLU A N 1
ATOM 2484 C CA . GLU A 1 329 ? 44.556 -12.887 -31.864 1.00 75.44 329 GLU A CA 1
ATOM 2485 C C . GLU A 1 329 ? 44.562 -11.988 -33.107 1.00 75.44 329 GLU A C 1
ATOM 2487 O O . GLU A 1 329 ? 43.738 -12.121 -34.015 1.00 75.44 329 GLU A O 1
ATOM 2492 N N . SER A 1 330 ? 45.456 -11.001 -33.106 1.00 65.50 330 SER A N 1
ATOM 2493 C CA . SER A 1 330 ? 45.455 -9.966 -34.128 1.00 65.50 330 SER A CA 1
ATOM 2494 C C . SER A 1 330 ? 45.957 -10.508 -35.466 1.00 65.50 330 SER A C 1
ATOM 2496 O O . SER A 1 330 ? 46.967 -11.204 -35.525 1.00 65.50 330 SER A O 1
ATOM 2498 N N . SER A 1 331 ? 45.337 -10.087 -36.572 1.00 62.78 331 SER A N 1
ATOM 2499 C CA . SER A 1 331 ? 45.931 -10.232 -37.908 1.00 62.78 331 SER A CA 1
ATOM 2500 C C . SER A 1 331 ? 47.110 -9.272 -38.148 1.00 62.78 331 SER A C 1
ATOM 2502 O O . SER A 1 331 ? 47.699 -9.290 -39.231 1.00 62.78 331 SER A O 1
ATOM 2504 N N . LEU A 1 332 ? 47.454 -8.403 -37.182 1.00 64.12 332 LEU A N 1
ATOM 2505 C CA . LEU A 1 332 ? 48.646 -7.556 -37.245 1.00 64.12 332 LEU A CA 1
ATOM 2506 C C . LEU A 1 332 ? 49.909 -8.400 -37.062 1.00 64.12 332 LEU A C 1
ATOM 2508 O O . LEU A 1 332 ? 50.299 -8.755 -35.952 1.00 64.12 332 LEU A O 1
ATOM 2512 N N . LYS A 1 333 ? 50.613 -8.632 -38.170 1.00 68.31 333 LYS A N 1
ATOM 2513 C CA . LYS A 1 333 ? 52.028 -8.997 -38.128 1.00 68.31 333 LYS A CA 1
ATOM 2514 C C . LYS A 1 333 ? 52.850 -7.765 -37.775 1.00 68.31 333 LYS A C 1
ATOM 2516 O O . LYS A 1 333 ? 53.057 -6.888 -38.610 1.00 68.31 333 LYS A O 1
ATOM 2521 N N . VAL A 1 334 ? 53.318 -7.706 -36.535 1.00 73.56 334 VAL A N 1
ATOM 2522 C CA . VAL A 1 334 ? 54.337 -6.738 -36.124 1.00 73.56 334 VAL A CA 1
ATOM 2523 C C . VAL A 1 334 ? 55.699 -7.328 -36.474 1.00 73.56 334 VAL A C 1
ATOM 2525 O O . VAL A 1 334 ? 56.140 -8.294 -35.858 1.00 73.56 334 VAL A O 1
ATOM 2528 N N . GLU A 1 335 ? 56.362 -6.755 -37.474 1.00 75.38 335 GLU A N 1
ATOM 2529 C CA . GLU A 1 335 ? 57.729 -7.113 -37.857 1.00 75.38 335 GLU A CA 1
ATOM 2530 C C . GLU A 1 335 ? 58.660 -5.925 -37.584 1.00 75.38 335 GLU A C 1
ATOM 2532 O O . GLU A 1 335 ? 58.317 -4.766 -37.825 1.00 75.38 335 GLU A O 1
ATOM 2537 N N . THR A 1 336 ? 59.848 -6.196 -37.043 1.00 76.00 336 THR A N 1
ATOM 2538 C CA . THR A 1 336 ? 60.866 -5.168 -36.806 1.00 76.00 336 THR A CA 1
ATOM 2539 C C . THR A 1 336 ? 61.404 -4.661 -38.145 1.00 76.00 336 THR A C 1
ATOM 2541 O O . THR A 1 336 ? 62.056 -5.411 -38.864 1.00 76.00 336 THR A O 1
ATOM 2544 N N . VAL A 1 337 ? 61.155 -3.390 -38.479 1.00 73.12 337 VAL A N 1
ATOM 2545 C CA . VAL A 1 337 ? 61.574 -2.816 -39.774 1.00 73.12 337 VAL A CA 1
ATOM 2546 C C . VAL A 1 337 ? 63.023 -2.316 -39.752 1.00 73.12 337 VAL A C 1
ATOM 2548 O O . VAL A 1 337 ? 63.749 -2.524 -40.720 1.00 73.12 337 VAL A O 1
ATOM 2551 N N . THR A 1 338 ? 63.483 -1.714 -38.649 1.00 78.31 338 THR A N 1
ATOM 2552 C CA . THR A 1 338 ? 64.857 -1.191 -38.543 1.00 78.31 338 THR A CA 1
ATOM 2553 C C . THR A 1 338 ? 65.353 -1.231 -37.100 1.00 78.31 338 THR A C 1
ATOM 2555 O O . THR A 1 338 ? 64.645 -0.809 -36.188 1.00 78.31 338 THR A O 1
ATOM 2558 N N . VAL A 1 339 ? 66.595 -1.679 -36.897 1.00 74.06 339 VAL A N 1
ATOM 2559 C CA . VAL A 1 339 ? 67.340 -1.496 -35.642 1.00 74.06 339 VAL A CA 1
ATOM 2560 C C . VAL A 1 339 ? 68.262 -0.294 -35.825 1.00 74.06 339 VAL A C 1
ATOM 2562 O O . VAL A 1 339 ? 69.127 -0.312 -36.697 1.00 74.06 339 VAL A O 1
ATOM 2565 N N . VAL A 1 340 ? 68.075 0.759 -35.030 1.00 69.94 340 VAL A N 1
ATOM 2566 C CA . VAL A 1 340 ? 69.003 1.898 -34.991 1.00 69.94 340 VAL A CA 1
ATOM 2567 C C . VAL A 1 340 ? 70.020 1.624 -33.886 1.00 69.94 340 VAL A C 1
ATOM 2569 O O . VAL A 1 340 ? 69.652 1.620 -32.713 1.00 69.94 340 VAL A O 1
ATOM 2572 N N . THR A 1 341 ? 71.283 1.372 -34.242 1.00 72.69 341 THR A N 1
ATOM 2573 C CA . THR A 1 341 ? 72.377 1.275 -33.264 1.00 72.69 341 THR A CA 1
ATOM 2574 C C . THR A 1 341 ? 73.047 2.637 -33.097 1.00 72.69 341 THR A C 1
ATOM 2576 O O . THR A 1 341 ? 73.325 3.340 -34.067 1.00 72.69 341 THR A O 1
ATOM 2579 N N . THR A 1 342 ? 73.280 3.043 -31.848 1.00 65.44 342 THR A N 1
ATOM 2580 C CA . THR A 1 342 ? 73.984 4.285 -31.488 1.00 65.44 342 THR A CA 1
ATOM 2581 C C . THR A 1 342 ? 75.493 4.060 -31.447 1.00 65.44 342 THR A C 1
ATOM 2583 O O . THR A 1 342 ? 76.147 4.364 -30.448 1.00 65.44 342 THR A O 1
ATOM 2586 N N . ASP A 1 343 ? 76.051 3.492 -32.511 1.00 63.56 343 ASP A N 1
ATOM 2587 C CA . ASP A 1 343 ? 77.500 3.404 -32.636 1.00 63.56 343 ASP A CA 1
ATOM 2588 C C . ASP A 1 343 ? 78.006 4.778 -33.092 1.00 63.56 343 ASP A C 1
ATOM 2590 O O . ASP A 1 343 ? 77.842 5.188 -34.242 1.00 63.56 343 ASP A O 1
ATOM 2594 N N . HIS A 1 344 ? 78.544 5.540 -32.138 1.00 60.38 344 HIS A N 1
ATOM 2595 C CA . HIS A 1 344 ? 79.236 6.796 -32.405 1.00 60.38 344 HIS A CA 1
ATOM 2596 C C . HIS A 1 344 ? 80.515 6.496 -33.207 1.00 60.38 344 HIS A C 1
ATOM 2598 O O . HIS A 1 344 ? 81.368 5.750 -32.727 1.00 60.38 344 HIS A O 1
ATOM 2604 N N . VAL A 1 345 ? 80.611 7.050 -34.423 1.00 56.66 345 VAL A N 1
ATOM 2605 C CA . VAL A 1 345 ? 81.773 6.932 -35.331 1.00 56.66 345 VAL A CA 1
ATOM 2606 C C . VAL A 1 345 ? 82.976 7.704 -34.808 1.00 56.66 345 VAL A C 1
ATOM 2608 O O . VAL A 1 345 ? 82.778 8.873 -34.398 1.00 56.66 345 VAL A O 1
#

Secondary structure (DSSP, 8-state):
------------PPPP-------------------TT-------------EEEEEEE--SHHHHHHHHHHT-EEEEE-SSEEEEEEEHHHHHHHHHTT---EEEEEHHHHHHH-HHHHHHTHHHHHHHHHHHTS--S-HHHHHHHHHHHHHHHHT--HHHHHHHHHPPP--SS-SSS-HHHHHHHT--TT-S-SS-SSS-HHHHHHHHHHHHTT--SS--SS--SSSS-GGGSTT---SS-SSS-HHHIIIII---TT-S-SS-SSS-HHHHHHS----SSSSS----SSSSPTTTTTT--S---TT---SSS-TTS----------PPPS--------------

Sequence (345 aa):
MHSLLIASLLLGVLPPTLYAQDSIYLPLISGGSAPQGVEPETSPPVVLNTLLRTRVTVRTTAQWQTLARLDVLVLEQSDNSALVLVDDQQLTDLARLRFNPTETNTVETLAAADRTLAASIQPLLQQLRAAHSVTAADETTAATARASLLNAARTLTADQRSALMHAANADGDGDGLTDDQEGWWCTDPAKADSDFDGTNDGAEVTALKAWLNNERATYPGTGKPFQGWPSQKTNCFDDDQDAVPDLAEALELGLNPGRESTDRDKFDDGQELFGQTYCTGQGGFCSYGPLPRNEDWGVIFAEMPSWVKAPGNHPLVAAFPEPEIDVVESSLKVETVTVVTTDHV

Foldseek 3Di:
DDDDDDDDDDDDDDDDDDPPDDQPDDPFCPPDPDPPPDDPDDQPQPQLLFKKWWKFFAADPVSVVVCVVLVWAFLDDDNTITTTIADSQSLLVCLLRRRQTFLMDTLVLLCVVPVVLCVLLVVLVVLSVVSNVPDCPDPVSSVVSRVVSVVSVVPRDPVSSVCVVPRHAQQQCPLRHGPVRCLQLVADSNDQQRQPLPHGQNRLLVQLSCLQSVVDPDADPSFGRHHDAQVVRPSFDQPQQLRHTLSCCRRGNSARSNDQARQLAQHGLSCLRGVDRDDDDDDDDDDDPPPPDPVSCVPCVDDQPPPQDPDSSHSNDHTDDDDDDDDDDDPDDDDDPDDDDPPDD

pLDDT: mean 77.44, std 22.88, range [26.16, 98.56]